Protein AF-A0A7Y4V8B7-F1 (afdb_monomer_lite)

Secondary structure (DSSP, 8-state):
----------HHHHHHHHHHHHHHHHHHHSTTHHHHHHHHHHH---SS-HHHHHHHHHHHHHHHHHHHHH-TT-S--SS----SHHHHHHHHHHS-GGGSPPHHHHHHHHHHHHHHHHTTT-HHHHHHHHHHHHHHHHHHHHHHHHHHHHHHHHHHTTTS---HHHHHHHHHHHHHHHHHHHHHHHHHHTSGGGHHHHHHHHHHHHHHHHHHHHHHH---HHHHHHHHHHHHHHHHHHHHHHHHHHHHHHHHH-

pLDDT: mean 77.76, std 18.9, range [32.62, 97.06]

Foldseek 3Di:
DPDDPPPPDDLVVLLVVLLVLLVVLCVPQPVPPVLVVVCCVPPNPDDDDPPPCVCVVCVVVVVVVVCVVPPPPDLDPLEDPDLAPVSLVVVQVPDDPVSHDDPVSNLLRRLVNVCCVVQVVNVVVVVVLLSVLLVVCVSVLVVVLLLVLLVLVCVLPVVDPDDSVLSSSLSSVLSSLVSVLSSVLSVLCSPVVSPVCNVVSVVVSLVVVLVSQCVSVVDDSVSSVVSSVVSVVVSVVVSVVSSVVSSVVSSSVD

Sequence (254 aa):
NAGKRESYYHPARMYVFISFIFFLLLAILSRDDLKKNMVKAVFDDEEGTEEAISDSTRSMVDSIKTVNKKSDNSDFTIVGDYKSRKSYDSAQAVLPIEKRHGWLIKSLVLRSIEINEKYEGKSKEFINDFRDAFFDNFSKVLFWLLPFFALLLKLLYVRRDYFYSEHLVFSIYYYNFFYFAGSLQVIANSIPILAWSTTIIGFWIVLYLLFAMKRMYKQSWRKTILKYTLFFFSFFVLVGIGIAISAFVIFLAI

Structure (mmCIF, N/CA/C/O backbone):
data_AF-A0A7Y4V8B7-F1
#
_entry.id   AF-A0A7Y4V8B7-F1
#
loop_
_atom_site.group_PDB
_atom_site.id
_atom_site.type_symbol
_atom_site.label_atom_id
_atom_site.label_alt_id
_atom_site.label_comp_id
_atom_site.label_asym_id
_atom_site.label_entity_id
_atom_site.label_seq_id
_atom_site.pdbx_PDB_ins_code
_atom_site.Cartn_x
_atom_site.Cartn_y
_atom_site.Cartn_z
_atom_site.occupancy
_atom_site.B_iso_or_equiv
_atom_site.auth_seq_id
_atom_site.auth_comp_id
_atom_site.auth_asym_id
_atom_site.auth_atom_id
_atom_site.pdbx_PDB_model_num
ATOM 1 N N . ASN A 1 1 ? -34.856 8.908 24.729 1.00 48.50 1 ASN A N 1
ATOM 2 C CA . ASN A 1 1 ? -33.849 9.685 23.968 1.00 48.50 1 ASN A CA 1
ATOM 3 C C . ASN A 1 1 ? -34.120 9.581 22.474 1.00 48.50 1 ASN A C 1
ATOM 5 O O . ASN A 1 1 ? -33.446 8.838 21.776 1.00 48.50 1 ASN A O 1
ATOM 9 N N . ALA A 1 2 ? -35.148 10.288 22.005 1.00 58.47 2 ALA A N 1
ATOM 10 C CA . ALA A 1 2 ? -35.524 10.389 20.599 1.00 58.47 2 ALA A CA 1
ATOM 11 C C . ALA A 1 2 ? -35.076 11.760 20.072 1.00 58.47 2 ALA A C 1
ATOM 13 O O . ALA A 1 2 ? -35.320 12.768 20.730 1.00 58.47 2 ALA A O 1
ATOM 14 N N . GLY A 1 3 ? -34.423 11.803 18.909 1.00 66.38 3 GLY A N 1
ATOM 15 C CA . GLY A 1 3 ? -34.337 13.040 18.124 1.00 66.38 3 GLY A CA 1
ATOM 16 C C . GLY A 1 3 ? -33.045 13.860 18.176 1.00 66.38 3 GLY A C 1
ATOM 17 O O . GLY A 1 3 ? -33.044 14.966 17.645 1.00 66.38 3 GLY A O 1
ATOM 18 N N . LYS A 1 4 ? -31.920 13.355 18.699 1.00 53.34 4 LYS A N 1
ATOM 19 C CA . LYS A 1 4 ? -30.625 13.935 18.305 1.00 53.34 4 LYS A CA 1
ATOM 20 C C . LYS A 1 4 ? -30.254 13.349 16.948 1.00 53.34 4 LYS A C 1
ATOM 22 O O . LYS A 1 4 ? -29.909 12.174 16.857 1.00 53.34 4 LYS A O 1
ATOM 27 N N . ARG A 1 5 ? -30.376 14.153 15.887 1.00 63.16 5 ARG A N 1
ATOM 28 C CA . ARG A 1 5 ? -29.699 13.883 14.616 1.00 63.16 5 ARG A CA 1
ATOM 29 C C . ARG A 1 5 ? -28.206 13.898 14.923 1.00 63.16 5 ARG A C 1
ATOM 31 O O . ARG A 1 5 ? -27.587 14.955 14.932 1.00 63.16 5 ARG A O 1
ATOM 38 N N . GLU A 1 6 ? -27.661 12.738 15.264 1.00 54.62 6 GLU A N 1
ATOM 39 C CA . GLU A 1 6 ? -26.224 12.522 15.231 1.00 54.62 6 GLU A CA 1
ATOM 40 C C . GLU A 1 6 ? -25.794 12.865 13.807 1.00 54.62 6 GLU A C 1
ATOM 42 O O . GLU A 1 6 ? -26.195 12.201 12.847 1.00 54.62 6 GLU A O 1
ATOM 47 N N . SER A 1 7 ? -25.063 13.968 13.662 1.00 56.22 7 SER A N 1
ATOM 48 C CA . SER A 1 7 ? -24.446 14.366 12.403 1.00 56.22 7 SER A CA 1
ATOM 49 C C . SER A 1 7 ? -23.308 13.384 12.131 1.00 56.22 7 SER A C 1
ATOM 51 O O . SER A 1 7 ? -22.131 13.697 12.299 1.00 56.22 7 SER A O 1
ATOM 53 N N . TYR A 1 8 ? -23.661 12.139 11.803 1.00 58.16 8 TYR A N 1
ATOM 54 C CA . TYR A 1 8 ? -22.702 11.132 11.389 1.00 58.16 8 TYR A CA 1
ATOM 55 C C . TYR A 1 8 ? -22.150 11.584 10.048 1.00 58.16 8 TYR A C 1
ATOM 57 O O . TYR A 1 8 ? -22.790 11.463 9.001 1.00 58.16 8 TYR A O 1
ATOM 65 N N . TYR A 1 9 ? -20.949 12.151 10.093 1.00 63.03 9 TYR A N 1
ATOM 66 C CA . TYR A 1 9 ? -20.196 12.453 8.893 1.00 63.03 9 TYR A CA 1
ATOM 67 C C . TYR A 1 9 ? -20.004 11.149 8.118 1.00 63.03 9 TYR A C 1
ATOM 69 O O . TYR A 1 9 ? -19.504 10.161 8.660 1.00 63.03 9 TYR A O 1
ATOM 77 N N . HIS A 1 10 ? -20.439 11.126 6.858 1.00 77.81 10 HIS A N 1
ATOM 78 C CA . HIS A 1 10 ? -20.375 9.916 6.048 1.00 77.81 10 HIS A CA 1
ATOM 79 C C . HIS A 1 10 ? -18.912 9.438 5.954 1.00 77.81 10 HIS A C 1
ATOM 81 O O . HIS A 1 10 ? -18.061 10.210 5.494 1.00 77.81 10 HIS A O 1
ATOM 87 N N . PRO A 1 11 ? -18.590 8.191 6.344 1.00 79.56 11 PRO A N 1
ATOM 88 C CA . PRO A 1 11 ? -17.209 7.737 6.535 1.00 79.56 11 PRO A CA 1
ATOM 89 C C . PRO A 1 11 ? -16.359 7.854 5.265 1.00 79.56 11 PRO A C 1
ATOM 91 O O . PRO A 1 11 ? -15.179 8.193 5.340 1.00 79.56 11 PRO A O 1
ATOM 94 N N . ALA A 1 12 ? -16.969 7.683 4.088 1.00 83.00 12 ALA A N 1
ATOM 95 C CA . ALA A 1 12 ? -16.280 7.873 2.812 1.00 83.00 12 ALA A CA 1
ATOM 96 C C . ALA A 1 12 ? -15.845 9.333 2.556 1.00 83.00 12 ALA A C 1
ATOM 98 O O . ALA A 1 12 ? -14.811 9.560 1.938 1.00 83.00 12 ALA A O 1
ATOM 99 N N . ARG A 1 13 ? -16.592 10.337 3.045 1.00 87.25 13 ARG A N 1
ATOM 100 C CA . ARG A 1 13 ? -16.201 11.753 2.890 1.00 87.25 13 ARG A CA 1
ATOM 101 C C . ARG A 1 13 ? -14.990 12.081 3.757 1.00 87.25 13 ARG A C 1
ATOM 103 O O . ARG A 1 13 ? -14.066 12.738 3.294 1.00 87.25 13 ARG A O 1
ATOM 110 N N . MET A 1 14 ? -14.987 11.573 4.991 1.00 89.88 14 MET A N 1
ATOM 111 C CA . MET A 1 14 ? -13.846 11.685 5.901 1.00 89.88 14 MET A CA 1
ATOM 112 C C . MET A 1 14 ? -12.598 11.023 5.305 1.00 89.88 14 MET A C 1
ATOM 114 O O . MET A 1 14 ? -11.520 11.598 5.373 1.00 89.88 14 MET A O 1
ATOM 118 N N . TYR A 1 15 ? -12.758 9.866 4.660 1.00 90.56 15 TYR A N 1
ATOM 119 C CA . TYR A 1 15 ? -11.672 9.183 3.960 1.00 90.56 15 TYR A CA 1
ATOM 120 C C . TYR A 1 15 ? -11.044 10.026 2.865 1.00 90.56 15 TYR A C 1
ATOM 122 O O . TYR A 1 15 ? -9.833 10.235 2.879 1.00 90.56 15 TYR A O 1
ATOM 130 N N . VAL A 1 16 ? -11.853 10.564 1.951 1.00 90.19 16 VAL A N 1
ATOM 131 C CA . VAL A 1 16 ? -11.325 11.403 0.868 1.00 90.19 16 VAL A CA 1
ATOM 132 C C . VAL A 1 16 ? -10.583 12.609 1.447 1.00 90.19 16 VAL A C 1
ATOM 134 O O . VAL A 1 16 ? -9.468 12.893 1.027 1.00 90.19 16 VAL A O 1
ATOM 137 N N . PHE A 1 17 ? -11.141 13.253 2.472 1.00 93.62 17 PHE A N 1
ATOM 138 C CA . PHE A 1 17 ? -10.516 14.403 3.121 1.00 93.62 17 PHE A CA 1
ATOM 139 C C . PHE A 1 17 ? -9.179 14.073 3.808 1.00 93.62 17 PHE A C 1
ATOM 141 O O . PHE A 1 17 ? -8.175 14.732 3.547 1.00 93.62 17 PHE A O 1
ATOM 148 N N . ILE A 1 18 ? -9.134 13.042 4.660 1.00 92.38 18 ILE A N 1
ATOM 149 C CA . ILE A 1 18 ? -7.908 12.671 5.387 1.00 92.38 18 ILE A CA 1
ATOM 150 C C . ILE A 1 18 ? -6.860 12.117 4.423 1.00 92.38 18 ILE A C 1
ATOM 152 O O . ILE A 1 18 ? -5.686 12.447 4.558 1.00 92.38 18 ILE A O 1
ATOM 156 N N . SER A 1 19 ? -7.268 11.321 3.430 1.00 90.06 19 SER A N 1
ATOM 157 C CA . SER A 1 19 ? -6.352 10.824 2.400 1.00 90.06 19 SER A CA 1
ATOM 158 C C . SER A 1 19 ? -5.733 11.979 1.611 1.00 90.06 19 SER A C 1
ATOM 160 O O . SER A 1 19 ? -4.522 11.994 1.422 1.00 90.06 19 SER A O 1
ATOM 162 N N . PHE A 1 20 ? -6.519 12.997 1.239 1.00 91.56 20 PHE A N 1
ATOM 163 C CA . PHE A 1 20 ? -6.008 14.196 0.579 1.00 91.56 20 PHE A CA 1
ATOM 164 C C . PHE A 1 20 ? -4.971 14.925 1.439 1.00 91.56 20 PHE A C 1
ATOM 166 O O . PHE A 1 20 ? -3.895 15.235 0.939 1.00 91.56 20 PHE A O 1
ATOM 173 N N . ILE A 1 21 ? -5.248 15.144 2.730 1.00 92.38 21 ILE A N 1
ATOM 174 C CA . ILE A 1 21 ? -4.284 15.765 3.654 1.00 92.38 21 ILE A CA 1
ATOM 175 C C . ILE A 1 21 ? -3.013 14.924 3.763 1.00 92.38 21 ILE A C 1
ATOM 177 O O . ILE A 1 21 ? -1.916 15.468 3.674 1.00 92.38 21 ILE A O 1
ATOM 181 N N . PHE A 1 22 ? -3.152 13.608 3.922 1.00 91.31 22 PHE A N 1
ATOM 182 C CA . PHE A 1 22 ? -2.021 12.691 3.999 1.00 91.31 22 PHE A CA 1
ATOM 183 C C . PHE A 1 22 ? -1.146 12.781 2.749 1.00 91.31 22 PHE A C 1
ATOM 185 O O . PHE A 1 22 ? 0.052 13.010 2.869 1.00 91.31 22 PHE A O 1
ATOM 192 N N . PHE A 1 23 ? -1.730 12.667 1.553 1.00 88.00 23 PHE A N 1
ATOM 193 C CA . PHE A 1 23 ? -0.981 12.748 0.298 1.00 88.00 23 PHE A CA 1
ATOM 194 C C . PHE A 1 23 ? -0.403 14.139 0.042 1.00 88.00 23 PHE A C 1
ATOM 196 O O . PHE A 1 23 ? 0.690 14.241 -0.506 1.00 88.00 23 PHE A O 1
ATOM 203 N N . LEU A 1 24 ? -1.091 15.202 0.460 1.00 90.06 24 LEU A N 1
ATOM 204 C CA . LEU A 1 24 ? -0.570 16.563 0.390 1.00 90.06 24 LEU A CA 1
ATOM 205 C C . LEU A 1 24 ? 0.666 16.720 1.283 1.00 90.06 24 LEU A C 1
ATOM 207 O O . LEU A 1 24 ? 1.696 17.199 0.818 1.00 90.06 24 LEU A O 1
ATOM 211 N N . LEU A 1 25 ? 0.592 16.271 2.539 1.00 89.19 25 LEU A N 1
ATOM 212 C CA . LEU A 1 25 ? 1.728 16.285 3.463 1.00 89.19 25 LEU A CA 1
ATOM 213 C C . LEU A 1 25 ? 2.874 15.418 2.946 1.00 89.19 25 LEU A C 1
ATOM 215 O O . LEU A 1 25 ? 4.018 15.859 2.955 1.00 89.19 25 LEU A O 1
ATOM 219 N N . LEU A 1 26 ? 2.569 14.228 2.431 1.00 83.81 26 LEU A N 1
ATOM 220 C CA . LEU A 1 26 ? 3.539 13.338 1.799 1.00 83.81 26 LEU A CA 1
ATOM 221 C C . LEU A 1 26 ? 4.251 14.031 0.629 1.00 83.81 26 LEU A C 1
ATOM 223 O O . LEU A 1 26 ? 5.472 13.979 0.509 1.00 83.81 26 LEU A O 1
ATOM 227 N N . ALA A 1 27 ? 3.488 14.721 -0.217 1.00 83.31 27 ALA A N 1
ATOM 228 C CA . ALA A 1 27 ? 4.008 15.431 -1.373 1.00 83.31 27 ALA A CA 1
ATOM 229 C C . ALA A 1 27 ? 4.783 16.703 -1.006 1.00 83.31 27 ALA A C 1
ATOM 231 O O . ALA A 1 27 ? 5.563 17.166 -1.826 1.00 83.31 27 ALA A O 1
ATOM 232 N N . ILE A 1 28 ? 4.584 17.301 0.166 1.00 87.06 28 ILE A N 1
ATOM 233 C CA . ILE A 1 28 ? 5.343 18.490 0.588 1.00 87.06 28 ILE A CA 1
ATOM 234 C C . ILE A 1 28 ? 6.596 18.081 1.367 1.00 87.06 28 ILE A C 1
ATOM 236 O O . ILE A 1 28 ? 7.675 18.600 1.110 1.00 87.06 28 ILE A O 1
ATOM 240 N N . LEU A 1 29 ? 6.454 17.144 2.305 1.00 82.00 29 LEU A N 1
ATOM 241 C CA . LEU A 1 29 ? 7.473 16.815 3.306 1.00 82.00 29 LEU A CA 1
ATOM 242 C C . LEU A 1 29 ? 8.334 15.601 2.944 1.00 82.00 29 LEU A C 1
ATOM 244 O O . LEU A 1 29 ? 9.341 15.356 3.594 1.00 82.00 29 LEU A O 1
ATOM 248 N N . SER A 1 30 ? 7.925 14.798 1.961 1.00 68.25 30 SER A N 1
ATOM 249 C CA . SER A 1 30 ? 8.503 13.469 1.716 1.00 68.25 30 SER A CA 1
ATOM 250 C C . SER A 1 30 ? 8.935 13.224 0.266 1.00 68.25 30 SER A C 1
ATOM 252 O O . SER A 1 30 ? 9.317 12.101 -0.069 1.00 68.25 30 SER A O 1
ATOM 254 N N . ARG A 1 31 ? 8.909 14.257 -0.595 1.00 61.50 31 ARG A N 1
ATOM 255 C CA . ARG A 1 31 ? 9.278 14.140 -2.020 1.00 61.50 31 ARG A CA 1
ATOM 256 C C . ARG A 1 31 ? 10.675 13.576 -2.249 1.00 61.50 31 ARG A C 1
ATOM 258 O O . ARG A 1 31 ? 10.823 12.823 -3.203 1.00 61.50 31 ARG A O 1
ATOM 265 N N . ASP A 1 32 ? 11.635 13.875 -1.377 1.00 57.44 32 ASP A N 1
ATOM 266 C CA . ASP A 1 32 ? 13.015 13.409 -1.534 1.00 57.44 32 ASP A CA 1
ATOM 267 C C . ASP A 1 32 ? 13.327 12.204 -0.632 1.00 57.44 32 ASP A C 1
ATOM 269 O O . ASP A 1 32 ? 13.910 11.228 -1.103 1.00 57.44 32 ASP A O 1
ATOM 273 N N . ASP A 1 33 ? 12.850 12.187 0.619 1.00 55.31 33 ASP A N 1
ATOM 274 C CA . ASP A 1 33 ? 13.202 11.146 1.598 1.00 55.31 33 ASP A CA 1
ATOM 275 C C . ASP A 1 33 ? 12.480 9.803 1.411 1.00 55.31 33 ASP A C 1
ATOM 277 O O . ASP A 1 33 ? 13.113 8.762 1.553 1.00 55.31 33 ASP A O 1
ATOM 281 N N . LEU A 1 34 ? 11.186 9.751 1.062 1.00 50.25 34 LEU A N 1
ATOM 282 C CA . LEU A 1 34 ? 10.520 8.458 0.785 1.00 50.25 34 LEU A CA 1
ATOM 283 C C . LEU A 1 34 ? 11.008 7.846 -0.519 1.00 50.25 34 LEU A C 1
ATOM 285 O O . LEU A 1 34 ? 11.256 6.643 -0.609 1.00 50.25 34 LEU A O 1
ATOM 289 N N . LYS A 1 35 ? 11.178 8.721 -1.509 1.00 52.16 35 LYS A N 1
ATOM 290 C CA . LYS A 1 35 ? 11.810 8.437 -2.788 1.00 52.16 35 LYS A CA 1
ATOM 291 C C . LYS A 1 35 ? 13.198 7.821 -2.544 1.00 52.16 35 LYS A C 1
ATOM 293 O O . LYS A 1 35 ? 13.496 6.798 -3.143 1.00 52.16 35 LYS A O 1
ATOM 298 N N . LYS A 1 36 ? 14.014 8.381 -1.647 1.00 49.25 36 LYS A N 1
ATOM 299 C CA . LYS A 1 36 ? 15.364 7.889 -1.319 1.00 49.25 36 LYS A CA 1
ATOM 300 C C . LYS A 1 36 ? 15.369 6.641 -0.422 1.00 49.25 36 LYS A C 1
ATOM 302 O O . LYS A 1 36 ? 16.119 5.717 -0.704 1.00 49.25 36 LYS A O 1
ATOM 307 N N . ASN A 1 37 ? 14.504 6.550 0.590 1.00 46.69 37 ASN A N 1
ATOM 308 C CA . ASN A 1 37 ? 14.512 5.467 1.588 1.00 46.69 37 ASN A CA 1
ATOM 309 C C . ASN A 1 37 ? 13.825 4.172 1.121 1.00 46.69 37 ASN A C 1
ATOM 311 O O . ASN A 1 37 ? 14.305 3.091 1.452 1.00 46.69 37 ASN A O 1
ATOM 315 N N . MET A 1 38 ? 12.746 4.235 0.325 1.00 40.34 38 MET A N 1
ATOM 316 C CA . MET A 1 38 ? 12.208 3.024 -0.326 1.00 40.34 38 MET A CA 1
ATOM 317 C C . MET A 1 38 ? 13.138 2.518 -1.432 1.00 40.34 38 MET A C 1
ATOM 319 O O . MET A 1 38 ? 13.180 1.322 -1.686 1.00 40.34 38 MET A O 1
ATOM 323 N N . VAL A 1 39 ? 13.902 3.410 -2.067 1.00 40.12 39 VAL A N 1
ATOM 324 C CA . VAL A 1 39 ? 14.928 3.027 -3.044 1.00 40.12 39 VAL A CA 1
ATOM 325 C C . VAL A 1 39 ? 16.146 2.427 -2.369 1.00 40.12 39 VAL A C 1
ATOM 327 O O . VAL A 1 39 ? 16.609 1.402 -2.836 1.00 40.12 39 VAL A O 1
ATOM 330 N N . LYS A 1 40 ? 16.575 2.939 -1.217 1.00 40.12 40 LYS A N 1
ATOM 331 C CA . LYS A 1 40 ? 17.581 2.271 -0.384 1.00 40.12 40 LYS A CA 1
ATOM 332 C C . LYS A 1 40 ? 17.133 0.862 0.029 1.00 40.12 40 LYS A C 1
ATOM 334 O O . LYS A 1 40 ? 17.848 -0.105 -0.164 1.00 40.12 40 LYS A O 1
ATOM 339 N N . ALA A 1 41 ? 15.879 0.705 0.454 1.00 42.03 41 ALA A N 1
ATOM 340 C CA . ALA A 1 41 ? 15.338 -0.597 0.854 1.00 42.03 41 ALA A CA 1
ATOM 341 C C . ALA A 1 41 ? 15.064 -1.601 -0.296 1.00 42.03 41 ALA A C 1
ATOM 343 O O . ALA A 1 41 ? 14.855 -2.778 -0.011 1.00 42.03 41 ALA A O 1
ATOM 344 N N . VAL A 1 42 ? 15.003 -1.164 -1.564 1.00 36.62 42 VAL A N 1
ATOM 345 C CA . VAL A 1 42 ? 14.663 -2.023 -2.727 1.00 36.62 42 VAL A CA 1
ATOM 346 C C . VAL A 1 42 ? 15.801 -2.124 -3.757 1.00 36.62 42 VAL A C 1
ATOM 348 O O . VAL A 1 42 ? 15.885 -3.124 -4.464 1.00 36.62 42 VAL A O 1
ATOM 351 N N . PHE A 1 43 ? 16.673 -1.118 -3.849 1.00 38.97 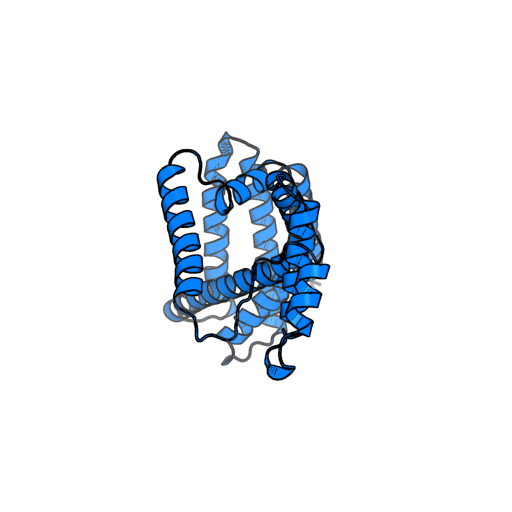43 PHE A N 1
ATOM 352 C CA . PHE A 1 43 ? 17.669 -0.957 -4.915 1.00 38.97 43 PHE A CA 1
ATOM 353 C C . PHE A 1 43 ? 19.071 -0.526 -4.442 1.00 38.97 43 PHE A C 1
ATOM 355 O O . PHE A 1 43 ? 19.989 -0.636 -5.243 1.00 38.97 43 PHE A O 1
ATOM 362 N N . ASP A 1 44 ? 19.256 -0.072 -3.196 1.00 38.84 44 ASP A N 1
ATOM 363 C CA . ASP A 1 44 ? 20.555 0.384 -2.664 1.00 38.84 44 ASP A CA 1
ATOM 364 C C . ASP A 1 44 ? 20.796 -0.198 -1.255 1.00 38.84 44 ASP A C 1
ATOM 366 O O . ASP A 1 44 ? 20.663 0.488 -0.238 1.00 38.84 44 ASP A O 1
ATOM 370 N N . ASP A 1 45 ? 21.171 -1.478 -1.194 1.00 34.59 45 ASP A N 1
ATOM 371 C CA . ASP A 1 45 ? 21.972 -1.977 -0.072 1.00 34.59 45 ASP A CA 1
ATOM 372 C C . ASP A 1 45 ? 23.411 -1.473 -0.315 1.00 34.59 45 ASP A C 1
ATOM 374 O O . ASP A 1 45 ? 24.064 -1.855 -1.285 1.00 34.59 45 ASP A O 1
ATOM 378 N N . GLU A 1 46 ? 23.843 -0.511 0.503 1.00 39.06 46 GLU A N 1
ATOM 379 C CA . GLU A 1 46 ? 25.085 0.262 0.363 1.00 39.06 46 GLU A CA 1
ATOM 380 C C . GLU A 1 46 ? 26.368 -0.590 0.508 1.00 39.06 46 GLU A C 1
ATOM 382 O O . GLU A 1 46 ? 26.536 -1.348 1.463 1.00 39.06 46 GLU A O 1
ATOM 387 N N . GLU A 1 47 ? 27.306 -0.358 -0.420 1.00 37.00 47 GLU A N 1
ATOM 388 C CA . GLU A 1 47 ? 28.775 -0.263 -0.254 1.00 37.00 47 GLU A CA 1
ATOM 389 C C . GLU A 1 47 ? 29.602 -1.442 0.305 1.00 37.00 47 GLU A C 1
ATOM 391 O O . GLU A 1 47 ? 30.829 -1.375 0.265 1.00 37.00 47 GLU A O 1
ATOM 396 N N . GLY A 1 48 ? 29.008 -2.547 0.761 1.00 32.62 48 GLY A N 1
ATOM 397 C CA . GLY A 1 48 ? 29.757 -3.676 1.351 1.00 32.62 48 GLY A CA 1
ATOM 398 C C . GLY A 1 48 ? 29.811 -4.967 0.527 1.00 32.62 48 GLY A C 1
ATOM 399 O O . GLY A 1 48 ? 30.425 -5.944 0.953 1.00 32.62 48 GLY A O 1
ATOM 400 N N . THR A 1 49 ? 29.132 -5.017 -0.616 1.00 34.06 49 THR A N 1
ATOM 401 C CA . THR A 1 49 ? 28.710 -6.280 -1.249 1.00 34.06 49 THR A CA 1
ATOM 402 C C . THR A 1 49 ? 28.922 -6.320 -2.762 1.00 34.06 49 THR A C 1
ATOM 404 O O . THR A 1 49 ? 28.359 -7.188 -3.426 1.00 34.06 49 THR A O 1
ATOM 407 N N . GLU A 1 50 ? 29.761 -5.454 -3.338 1.00 36.81 50 GLU A N 1
ATOM 408 C CA . GLU A 1 50 ? 30.039 -5.493 -4.784 1.00 36.81 50 GLU A CA 1
ATOM 409 C C . GLU A 1 50 ? 30.675 -6.822 -5.234 1.00 36.81 50 GLU A C 1
ATOM 411 O O . GLU A 1 50 ? 30.310 -7.327 -6.292 1.00 36.81 50 GLU A O 1
ATOM 416 N N . GLU A 1 51 ? 31.524 -7.469 -4.426 1.00 38.41 51 GLU A N 1
ATOM 417 C CA . GLU A 1 51 ? 32.065 -8.798 -4.768 1.00 38.41 51 GLU A CA 1
ATOM 418 C C . GLU A 1 51 ? 31.022 -9.917 -4.601 1.00 38.41 51 GLU A C 1
ATOM 420 O O . GLU A 1 51 ? 30.854 -10.749 -5.491 1.00 38.41 51 GLU A O 1
ATOM 425 N N . ALA A 1 52 ? 30.241 -9.905 -3.516 1.00 37.81 52 ALA A N 1
ATOM 426 C CA . ALA A 1 52 ? 29.280 -10.971 -3.217 1.00 37.81 52 ALA A CA 1
ATOM 427 C C . ALA A 1 52 ? 27.991 -10.896 -4.061 1.00 37.81 52 ALA A C 1
ATOM 429 O O . ALA A 1 52 ? 27.409 -11.928 -4.404 1.00 37.81 52 ALA A O 1
ATOM 430 N N . ILE A 1 53 ? 27.539 -9.691 -4.427 1.00 37.88 53 ILE A N 1
ATOM 431 C CA . ILE A 1 53 ? 26.407 -9.482 -5.338 1.00 37.88 53 ILE A CA 1
ATOM 432 C C . ILE A 1 53 ? 26.872 -9.639 -6.783 1.00 37.88 53 ILE A C 1
ATOM 434 O O . ILE A 1 53 ? 26.126 -10.223 -7.559 1.00 37.88 53 ILE A O 1
ATOM 438 N N . SER A 1 54 ? 28.092 -9.245 -7.167 1.00 45.69 54 SER A N 1
ATOM 439 C CA . SER A 1 54 ? 28.634 -9.607 -8.487 1.00 45.69 54 SER A CA 1
ATOM 440 C C . SER A 1 54 ? 28.701 -11.121 -8.650 1.00 45.69 54 SER A C 1
ATOM 442 O O . SER A 1 54 ? 28.261 -11.617 -9.679 1.00 45.69 54 SER A O 1
ATOM 444 N N . ASP A 1 55 ? 29.109 -11.869 -7.623 1.00 43.19 55 ASP A N 1
ATOM 445 C CA . ASP A 1 55 ? 29.152 -13.333 -7.671 1.00 43.19 55 ASP A CA 1
ATOM 446 C C . ASP A 1 55 ? 27.777 -13.993 -7.568 1.00 43.19 55 ASP A C 1
ATOM 448 O O . ASP A 1 55 ? 27.542 -14.987 -8.244 1.00 43.19 55 ASP A O 1
ATOM 452 N N . SER A 1 56 ? 26.827 -13.446 -6.805 1.00 43.59 56 SER A N 1
ATOM 453 C CA . SER A 1 56 ? 25.449 -13.963 -6.744 1.00 43.59 56 SER A CA 1
ATOM 454 C C . SER A 1 56 ? 24.646 -13.623 -8.006 1.00 43.59 56 SER A C 1
ATOM 456 O O . SER A 1 56 ? 23.913 -14.459 -8.529 1.00 43.59 56 SER A O 1
ATOM 458 N N . THR A 1 57 ? 24.840 -12.430 -8.570 1.00 40.78 57 THR A N 1
ATOM 459 C CA . THR A 1 57 ? 24.199 -11.987 -9.818 1.00 40.78 57 THR A CA 1
ATOM 460 C C . THR A 1 57 ? 24.879 -12.623 -11.026 1.00 40.78 57 THR A C 1
ATOM 462 O O . THR A 1 57 ? 24.178 -13.044 -11.938 1.00 40.78 57 THR A O 1
ATOM 465 N N . ARG A 1 58 ? 26.209 -12.813 -11.026 1.00 46.56 58 ARG A N 1
ATOM 466 C CA . ARG A 1 58 ? 26.904 -13.689 -11.987 1.00 46.56 58 ARG A CA 1
ATOM 467 C C . ARG A 1 58 ? 26.489 -15.129 -11.808 1.00 46.56 58 ARG A C 1
ATOM 469 O O . ARG A 1 58 ? 26.275 -15.762 -12.814 1.00 46.56 58 ARG A O 1
ATOM 476 N N . SER A 1 59 ? 26.301 -15.634 -10.594 1.00 46.62 59 SER A N 1
ATOM 477 C CA . SER A 1 59 ? 25.811 -16.993 -10.340 1.00 46.62 59 SER A CA 1
ATOM 478 C C . SER A 1 59 ? 24.378 -17.173 -10.824 1.00 46.62 59 SER A C 1
ATOM 480 O O . SER A 1 59 ? 24.084 -18.192 -11.433 1.00 46.62 59 SER A O 1
ATOM 482 N N . MET A 1 60 ? 23.486 -16.193 -10.658 1.00 40.94 60 MET A N 1
ATOM 483 C CA . MET A 1 60 ? 22.131 -16.240 -11.219 1.00 40.94 60 MET A CA 1
ATOM 484 C C . MET A 1 60 ? 22.137 -16.064 -12.736 1.00 40.94 60 MET A C 1
ATOM 486 O O . MET A 1 60 ? 21.450 -16.808 -13.422 1.00 40.94 60 MET A O 1
ATOM 490 N N . VAL A 1 61 ? 22.932 -15.143 -13.284 1.00 48.06 61 VAL A N 1
ATOM 491 C CA . VAL A 1 61 ? 23.091 -14.946 -14.735 1.00 48.06 61 VAL A CA 1
ATOM 492 C C . VAL A 1 61 ? 23.779 -16.147 -15.381 1.00 48.06 61 VAL A C 1
ATOM 494 O O . VAL A 1 61 ? 23.376 -16.554 -16.464 1.00 48.06 61 VAL A O 1
ATOM 497 N N . ASP A 1 62 ? 24.755 -16.763 -14.725 1.00 50.41 62 ASP A N 1
ATOM 498 C CA . ASP A 1 62 ? 25.432 -17.983 -15.157 1.00 50.41 62 ASP A CA 1
ATOM 499 C C . ASP A 1 62 ? 24.556 -19.198 -14.921 1.00 50.41 62 ASP A C 1
ATOM 501 O O . ASP A 1 62 ? 24.594 -20.094 -15.747 1.00 50.41 62 ASP A O 1
ATOM 505 N N . SER A 1 63 ? 23.696 -19.227 -13.901 1.00 49.50 63 SER A N 1
ATOM 506 C CA . SER A 1 63 ? 22.648 -20.243 -13.742 1.00 49.50 63 SER A CA 1
ATOM 507 C C . SER A 1 63 ? 21.595 -20.099 -14.836 1.00 49.50 63 SER A C 1
ATOM 509 O O . SER A 1 63 ? 21.182 -21.095 -15.406 1.00 49.50 63 SER A O 1
ATOM 511 N N . ILE A 1 64 ? 21.224 -18.881 -15.232 1.00 46.69 64 ILE A N 1
ATOM 512 C CA . ILE A 1 64 ? 20.321 -18.618 -16.361 1.00 46.69 64 ILE A CA 1
ATOM 513 C C . ILE A 1 64 ? 21.002 -18.979 -17.692 1.00 46.69 64 ILE A C 1
ATOM 515 O O . ILE A 1 64 ? 20.387 -19.624 -18.537 1.00 46.69 64 ILE A O 1
ATOM 519 N N . LYS A 1 65 ? 22.289 -18.658 -17.876 1.00 49.22 65 LYS A N 1
ATOM 520 C CA . LYS A 1 65 ? 23.075 -19.017 -19.071 1.00 49.22 65 LYS A CA 1
ATOM 521 C C . LYS A 1 65 ? 23.392 -20.511 -19.144 1.00 49.22 65 LYS A C 1
ATOM 523 O O . LYS A 1 65 ? 23.377 -21.071 -20.235 1.00 49.22 65 LYS A O 1
ATOM 528 N N . THR A 1 66 ? 23.655 -21.181 -18.024 1.00 42.97 66 THR A N 1
ATOM 529 C CA . THR A 1 66 ? 23.897 -22.635 -17.967 1.00 42.97 66 THR A CA 1
ATOM 530 C C . THR A 1 66 ? 22.604 -23.435 -18.033 1.00 42.97 66 THR A C 1
ATOM 532 O O . THR A 1 66 ? 22.616 -24.497 -18.650 1.00 42.97 66 THR A O 1
ATOM 535 N N . VAL A 1 67 ? 21.479 -22.914 -17.529 1.00 44.28 67 VAL A N 1
ATOM 536 C CA . VAL A 1 67 ? 20.134 -23.435 -17.835 1.00 44.28 67 VAL A CA 1
ATOM 537 C C . VAL A 1 67 ? 19.854 -23.307 -19.335 1.00 44.28 67 VAL A C 1
ATOM 539 O O . VAL A 1 67 ? 19.416 -24.281 -19.936 1.00 44.28 67 VAL A O 1
ATOM 542 N N . ASN A 1 68 ? 20.223 -22.194 -19.981 1.00 45.62 68 ASN A N 1
ATOM 543 C CA . ASN A 1 68 ? 20.131 -22.049 -21.443 1.00 45.62 68 ASN A CA 1
ATOM 544 C C . ASN A 1 68 ? 21.046 -23.030 -22.204 1.00 45.62 68 ASN A C 1
ATOM 546 O O . ASN A 1 68 ? 20.680 -23.524 -23.262 1.00 45.62 68 ASN A O 1
ATOM 550 N N . LYS A 1 69 ? 22.230 -23.351 -21.663 1.00 42.72 69 LYS A N 1
ATOM 551 C CA . LYS A 1 69 ? 23.200 -24.265 -22.299 1.00 42.72 69 LYS A CA 1
ATOM 552 C C . LYS A 1 69 ? 22.898 -25.753 -22.073 1.00 42.72 69 LYS A C 1
ATOM 554 O O . LYS A 1 69 ? 23.404 -26.585 -22.816 1.00 42.72 69 LYS A O 1
ATOM 559 N N . LYS A 1 70 ? 22.113 -26.098 -21.043 1.00 38.88 70 LYS A N 1
ATOM 560 C CA . LYS A 1 70 ? 21.651 -27.471 -20.749 1.00 38.88 70 LYS A CA 1
ATOM 561 C C . LYS A 1 70 ? 20.199 -27.734 -21.146 1.00 38.88 70 LYS A C 1
ATOM 563 O O . LYS A 1 70 ? 19.752 -28.871 -21.015 1.00 38.88 70 LYS A O 1
ATOM 568 N N . SER A 1 71 ? 19.483 -26.732 -21.645 1.00 42.44 71 SER A N 1
ATOM 569 C CA . SER A 1 71 ? 18.129 -26.895 -22.160 1.00 42.44 71 SER A CA 1
ATOM 570 C C . SER A 1 71 ? 18.110 -26.912 -23.684 1.00 42.44 71 SER A C 1
ATOM 572 O O . SER A 1 71 ? 17.467 -26.098 -24.334 1.00 42.44 71 SER A O 1
ATOM 574 N N . ASP A 1 72 ? 18.791 -27.903 -24.254 1.00 44.62 72 ASP A N 1
ATOM 575 C CA . ASP A 1 72 ? 18.715 -28.237 -25.684 1.00 44.62 72 ASP A CA 1
ATOM 576 C C . ASP A 1 72 ? 17.341 -28.853 -26.060 1.00 44.62 72 ASP A C 1
ATOM 578 O O . ASP A 1 72 ? 17.104 -29.228 -27.198 1.00 44.62 72 ASP A O 1
ATOM 582 N N . ASN A 1 73 ? 16.413 -28.954 -25.091 1.00 41.59 73 ASN A N 1
ATOM 583 C CA . ASN A 1 73 ? 15.095 -29.580 -25.236 1.00 41.59 73 ASN A CA 1
ATOM 584 C C . ASN A 1 73 ? 13.927 -28.795 -24.592 1.00 41.59 73 ASN A C 1
ATOM 586 O O . ASN A 1 73 ? 12.859 -29.372 -24.389 1.00 41.59 73 ASN A O 1
ATOM 590 N N . SER A 1 74 ? 14.068 -27.499 -24.269 1.00 42.69 74 SER A N 1
ATOM 591 C CA . SER A 1 74 ? 12.904 -26.673 -23.888 1.00 42.69 74 SER A CA 1
ATOM 592 C C . SER A 1 74 ? 12.617 -25.591 -24.925 1.00 42.69 74 SER A C 1
ATOM 594 O O . SER A 1 74 ? 13.365 -24.624 -25.036 1.00 42.69 74 SER A O 1
ATOM 596 N N . ASP A 1 75 ? 11.481 -25.728 -25.609 1.00 47.00 75 ASP A N 1
ATOM 597 C CA . ASP A 1 75 ? 10.886 -24.832 -26.621 1.00 47.00 75 ASP A CA 1
ATOM 598 C C . ASP A 1 75 ? 10.538 -23.401 -26.119 1.00 47.00 75 ASP A C 1
ATOM 600 O O . ASP A 1 75 ? 9.684 -22.721 -26.685 1.00 47.00 75 ASP A O 1
ATOM 604 N N . PHE A 1 76 ? 11.166 -22.904 -25.049 1.00 43.88 76 PHE A N 1
ATOM 605 C CA . PHE A 1 76 ? 10.829 -21.617 -24.437 1.00 43.88 76 PHE A CA 1
ATOM 606 C C . PHE A 1 76 ? 12.064 -20.767 -24.118 1.00 43.88 76 PHE A C 1
ATOM 608 O O . PHE A 1 76 ? 12.437 -20.561 -22.965 1.00 43.88 76 PHE A O 1
ATOM 615 N N . THR A 1 77 ? 12.691 -20.226 -25.162 1.00 50.12 77 THR A N 1
ATOM 616 C CA . THR A 1 77 ? 13.697 -19.162 -25.043 1.00 50.12 77 THR A CA 1
ATOM 617 C C . THR A 1 77 ? 12.999 -17.802 -24.976 1.00 50.12 77 THR A C 1
ATOM 619 O O . THR A 1 77 ? 12.689 -17.195 -26.000 1.00 50.12 77 THR A O 1
ATOM 622 N N . ILE A 1 78 ? 12.728 -17.313 -23.761 1.00 49.56 78 ILE A N 1
ATOM 623 C CA . ILE A 1 78 ? 12.049 -16.019 -23.533 1.00 49.56 78 ILE A CA 1
ATOM 624 C C . ILE A 1 78 ? 12.899 -14.839 -24.023 1.00 49.56 78 ILE A C 1
ATOM 626 O O . ILE A 1 78 ? 12.357 -13.830 -24.459 1.00 49.56 78 ILE A O 1
ATOM 630 N N . VAL A 1 79 ? 14.226 -14.962 -23.977 1.00 50.75 79 VAL A N 1
ATOM 631 C CA . VAL A 1 79 ? 15.165 -13.893 -24.330 1.00 50.75 79 VAL A CA 1
ATOM 632 C C . VAL A 1 79 ? 16.294 -14.510 -25.153 1.00 50.75 79 VAL A C 1
ATOM 634 O O . VAL A 1 79 ? 17.324 -14.914 -24.622 1.00 50.75 79 VAL A O 1
ATOM 637 N N . GLY A 1 80 ? 16.056 -14.677 -26.454 1.00 50.78 80 GLY A N 1
ATOM 638 C CA . GLY A 1 80 ? 17.140 -14.888 -27.415 1.00 50.78 80 GLY A CA 1
ATOM 639 C C . GLY A 1 80 ? 17.897 -13.576 -27.639 1.00 50.78 80 GLY A C 1
ATOM 640 O O . GLY A 1 80 ? 17.318 -12.512 -27.432 1.00 50.78 80 GLY A O 1
ATOM 641 N N . ASP A 1 81 ? 19.163 -13.657 -28.060 1.00 56.47 81 ASP A N 1
ATOM 642 C CA . ASP A 1 81 ? 20.105 -12.561 -28.376 1.00 56.47 81 ASP A CA 1
ATOM 643 C C . ASP A 1 81 ? 19.628 -11.609 -29.506 1.00 56.47 81 ASP A C 1
ATOM 645 O O . ASP A 1 81 ? 20.327 -11.338 -30.487 1.00 56.47 81 ASP A O 1
ATOM 649 N N . TYR A 1 82 ? 18.400 -11.105 -29.432 1.00 67.00 82 TYR A N 1
ATOM 650 C CA . TYR A 1 82 ? 17.825 -10.231 -30.438 1.00 67.00 82 TYR A CA 1
ATOM 651 C C . TYR A 1 82 ? 18.303 -8.803 -30.193 1.00 67.00 82 TYR A C 1
ATOM 653 O O . TYR A 1 82 ? 17.873 -8.139 -29.256 1.00 67.00 82 TYR A O 1
ATOM 661 N N . LYS A 1 83 ? 19.184 -8.315 -31.067 1.00 69.56 83 LYS A N 1
ATOM 662 C CA . LYS A 1 83 ? 19.704 -6.941 -31.001 1.00 69.56 83 LYS A CA 1
ATOM 663 C C . LYS A 1 83 ? 18.748 -5.898 -31.585 1.00 69.56 83 LYS A C 1
ATOM 665 O O . LYS A 1 83 ? 18.950 -4.713 -31.373 1.00 69.56 83 LYS A O 1
ATOM 670 N N . SER A 1 84 ? 17.745 -6.312 -32.365 1.00 77.50 84 SER A N 1
ATOM 671 C CA . SER A 1 84 ? 16.818 -5.394 -33.034 1.00 77.50 84 SER A CA 1
ATOM 672 C C . SER A 1 84 ? 15.482 -6.062 -33.370 1.00 77.50 84 SER A C 1
ATOM 674 O O . SER A 1 84 ? 15.392 -7.277 -33.560 1.00 77.50 84 SER A O 1
ATOM 676 N N . ARG A 1 85 ? 14.430 -5.258 -33.549 1.00 79.81 85 ARG A N 1
ATOM 677 C CA . ARG A 1 85 ? 13.119 -5.715 -34.037 1.00 79.81 85 ARG A CA 1
ATOM 678 C C . ARG A 1 85 ? 13.225 -6.541 -35.324 1.00 79.81 85 ARG A C 1
ATOM 680 O O . ARG A 1 85 ? 12.594 -7.587 -35.437 1.00 79.81 85 ARG A O 1
ATOM 687 N N . LYS A 1 86 ? 14.106 -6.138 -36.248 1.00 78.25 86 LYS A N 1
ATOM 688 C CA . LYS A 1 86 ? 14.361 -6.877 -37.498 1.00 78.25 86 LYS A CA 1
ATOM 689 C C . LYS A 1 86 ? 14.989 -8.253 -37.259 1.00 78.25 86 LYS A C 1
ATOM 691 O O . LYS A 1 86 ? 14.648 -9.202 -37.965 1.00 78.25 86 LYS A O 1
ATOM 696 N N . SER A 1 87 ? 15.885 -8.380 -36.273 1.00 78.44 87 SER A N 1
ATOM 697 C CA .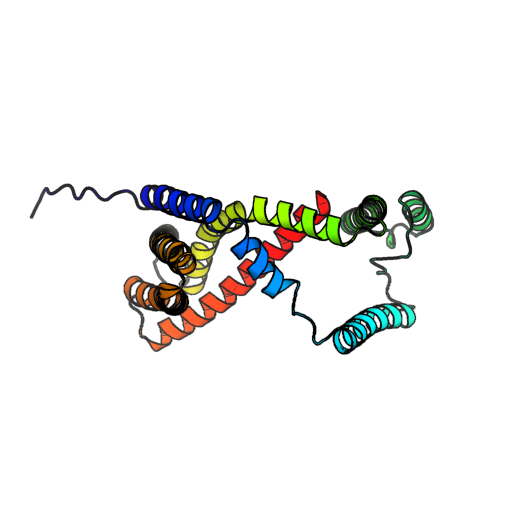 SER A 1 87 ? 16.497 -9.674 -35.941 1.00 78.44 87 SER A CA 1
ATOM 698 C C . SER A 1 87 ? 15.480 -10.618 -35.303 1.00 78.44 87 SER A C 1
ATOM 700 O O . SER A 1 87 ? 15.482 -11.809 -35.598 1.00 78.44 87 SER A O 1
ATOM 702 N N . TYR A 1 88 ? 14.577 -10.077 -34.480 1.00 81.69 88 TYR A N 1
ATOM 703 C CA . TYR A 1 88 ? 13.485 -10.839 -33.882 1.00 81.69 88 TYR A CA 1
ATOM 704 C C . TYR A 1 88 ? 12.490 -11.352 -34.933 1.00 81.69 88 TYR A C 1
ATOM 706 O O . TYR A 1 88 ? 12.211 -12.549 -34.981 1.00 81.69 88 TYR A O 1
ATOM 714 N N . ASP A 1 89 ? 12.000 -10.476 -35.817 1.00 82.81 89 ASP A N 1
ATOM 715 C CA . ASP A 1 89 ? 11.032 -10.860 -36.853 1.00 82.81 89 ASP A CA 1
ATOM 716 C C . ASP A 1 89 ? 11.622 -11.895 -37.831 1.00 82.81 89 ASP A C 1
ATOM 718 O O . ASP A 1 89 ? 10.938 -12.848 -38.207 1.00 82.81 89 ASP A O 1
ATOM 722 N N . SER A 1 90 ? 12.912 -11.771 -38.174 1.00 82.38 90 SER A N 1
ATOM 723 C CA . SER A 1 90 ? 13.618 -12.748 -39.019 1.00 82.38 90 SER A CA 1
ATOM 724 C C . SER A 1 90 ? 13.731 -14.118 -38.344 1.00 82.38 90 SER A C 1
ATOM 726 O O . SER A 1 90 ? 13.479 -15.139 -38.978 1.00 82.38 90 SER A O 1
ATOM 728 N N . ALA A 1 91 ? 14.051 -14.156 -37.047 1.00 80.19 91 ALA A N 1
ATOM 729 C CA . ALA A 1 91 ? 14.137 -15.405 -36.293 1.00 80.19 91 ALA A CA 1
ATOM 730 C C . ALA A 1 91 ? 12.767 -16.082 -36.122 1.00 80.19 91 ALA A C 1
ATOM 732 O O . ALA A 1 91 ? 12.659 -17.300 -36.238 1.00 80.19 91 ALA A O 1
ATOM 733 N N . GLN A 1 92 ? 11.704 -15.305 -35.902 1.00 80.31 92 GLN A N 1
ATOM 734 C CA . GLN A 1 92 ? 10.342 -15.837 -35.781 1.00 80.31 92 GLN A CA 1
ATOM 735 C C . GLN A 1 92 ? 9.768 -16.328 -37.117 1.00 80.31 92 GLN A C 1
ATOM 737 O O . GLN A 1 92 ? 8.942 -17.241 -37.127 1.00 80.31 92 GLN A O 1
ATOM 742 N N . ALA A 1 93 ? 10.198 -15.759 -38.247 1.00 81.69 93 ALA A N 1
ATOM 743 C CA . ALA A 1 93 ? 9.758 -16.193 -39.573 1.00 81.69 93 ALA A CA 1
ATOM 744 C C . ALA A 1 93 ? 10.229 -17.616 -39.920 1.00 81.69 93 ALA A C 1
ATOM 746 O O . ALA A 1 93 ? 9.499 -18.351 -40.586 1.00 81.69 93 ALA A O 1
ATOM 747 N N . VAL A 1 94 ? 11.413 -18.006 -39.434 1.00 81.88 94 VAL A N 1
ATOM 748 C CA . VAL A 1 94 ? 12.024 -19.328 -39.666 1.00 81.88 94 VAL A CA 1
ATOM 749 C C . VAL A 1 94 ? 11.376 -20.423 -38.807 1.00 81.88 94 VAL A C 1
ATOM 751 O O . VAL A 1 94 ? 11.417 -21.598 -39.168 1.00 81.88 94 VAL A O 1
ATOM 754 N N . LEU A 1 95 ? 10.737 -20.060 -37.691 1.00 79.62 95 LEU A N 1
ATOM 755 C CA . LEU A 1 95 ? 10.125 -21.027 -36.781 1.00 79.62 95 LEU A CA 1
ATOM 756 C C . LEU A 1 95 ? 8.783 -21.575 -37.320 1.00 79.62 95 LEU A C 1
ATOM 758 O O . LEU A 1 95 ? 7.963 -20.800 -37.843 1.00 79.62 95 LEU A O 1
ATOM 762 N N . PRO A 1 96 ? 8.513 -22.889 -37.136 1.00 78.19 96 PRO A N 1
ATOM 763 C CA . PRO A 1 96 ? 7.193 -23.483 -37.360 1.00 78.19 96 PRO A CA 1
ATOM 764 C C . PRO A 1 96 ? 6.106 -22.738 -36.579 1.00 78.19 96 PRO A C 1
ATOM 766 O O . PRO A 1 96 ? 6.375 -22.257 -35.481 1.00 78.19 96 PRO A O 1
ATOM 769 N N . ILE A 1 97 ? 4.873 -22.669 -37.108 1.00 73.19 97 ILE A N 1
ATOM 770 C CA . ILE A 1 97 ? 3.770 -21.888 -36.505 1.00 73.19 97 ILE A CA 1
ATOM 771 C C . ILE A 1 97 ? 3.547 -22.236 -35.023 1.00 73.19 97 ILE A C 1
ATOM 773 O O . ILE A 1 97 ? 3.262 -21.351 -34.223 1.00 73.19 97 ILE A O 1
ATOM 777 N N . GLU A 1 98 ? 3.739 -23.508 -34.670 1.00 76.88 98 GLU A N 1
ATOM 778 C CA . GLU A 1 98 ? 3.556 -24.063 -33.326 1.00 76.88 98 GLU A CA 1
ATOM 779 C C . GLU A 1 98 ? 4.635 -23.608 -32.333 1.00 76.88 98 GLU A C 1
ATOM 781 O O . GLU A 1 98 ? 4.394 -23.584 -31.131 1.00 76.88 98 GLU A O 1
ATOM 786 N N . LYS A 1 99 ? 5.810 -23.206 -32.833 1.00 77.69 99 LYS A N 1
ATOM 787 C CA . LYS A 1 99 ? 6.965 -22.759 -32.037 1.00 77.69 99 LYS A CA 1
ATOM 788 C C . LYS A 1 99 ? 7.144 -21.241 -32.028 1.00 77.69 99 LYS A C 1
ATOM 790 O O . LYS A 1 99 ? 8.085 -20.726 -31.427 1.00 77.69 99 LYS A O 1
ATOM 795 N N . ARG A 1 100 ? 6.272 -20.502 -32.720 1.00 79.44 100 ARG A N 1
ATOM 796 C CA . ARG A 1 100 ? 6.320 -19.037 -32.728 1.00 79.44 100 ARG A CA 1
ATOM 797 C C . ARG A 1 100 ? 5.876 -18.492 -31.383 1.00 79.44 100 ARG A C 1
ATOM 799 O O . ARG A 1 100 ? 4.952 -18.997 -30.749 1.00 79.44 100 ARG A O 1
ATOM 806 N N . HIS A 1 101 ? 6.511 -17.406 -30.971 1.00 80.25 101 HIS A N 1
ATOM 807 C CA . HIS A 1 101 ? 6.150 -16.715 -29.746 1.00 80.25 101 HIS A CA 1
ATOM 808 C C . HIS A 1 101 ? 4.707 -16.207 -29.850 1.00 80.25 101 HIS A C 1
ATOM 810 O O . HIS A 1 101 ? 4.346 -15.490 -30.787 1.00 80.25 101 HIS A O 1
ATOM 816 N N . GLY A 1 102 ? 3.887 -16.555 -28.856 1.00 82.62 102 GLY A N 1
ATOM 817 C CA . GLY A 1 102 ? 2.547 -15.995 -28.709 1.00 82.62 102 GLY A CA 1
ATOM 818 C C . GLY A 1 102 ? 2.584 -14.472 -28.552 1.00 82.62 102 GLY A C 1
ATOM 819 O O . GLY A 1 102 ? 3.624 -13.884 -28.247 1.00 82.62 102 GLY A O 1
ATOM 820 N N . TRP A 1 103 ? 1.434 -13.821 -28.726 1.00 84.44 103 TRP A N 1
ATOM 821 C CA . TRP A 1 103 ? 1.347 -12.356 -28.749 1.00 84.44 103 TRP A CA 1
ATOM 822 C C . TRP A 1 103 ? 1.938 -11.683 -27.493 1.00 84.44 103 TRP A C 1
ATOM 824 O O . TRP A 1 103 ? 2.605 -10.659 -27.614 1.00 84.44 103 TRP A O 1
ATOM 834 N N . LEU A 1 104 ? 1.765 -12.291 -26.310 1.00 79.25 104 LEU A N 1
ATOM 835 C CA . LEU A 1 104 ? 2.332 -11.805 -25.046 1.00 79.25 104 LEU A CA 1
ATOM 836 C C . LEU A 1 104 ? 3.861 -11.831 -25.056 1.00 79.25 104 LEU A C 1
ATOM 838 O O . LEU A 1 104 ? 4.504 -10.827 -24.766 1.00 79.25 104 LEU A O 1
ATOM 842 N N . ILE A 1 105 ? 4.442 -12.974 -25.427 1.00 80.94 105 ILE A N 1
ATOM 843 C CA . ILE A 1 105 ? 5.896 -13.166 -25.460 1.00 80.94 105 ILE A CA 1
ATOM 844 C C . ILE A 1 105 ? 6.505 -12.244 -26.521 1.00 80.94 105 ILE A C 1
ATOM 846 O O . ILE A 1 105 ? 7.511 -11.589 -26.265 1.00 80.94 105 ILE A O 1
ATOM 850 N N . LYS A 1 106 ? 5.861 -12.122 -27.688 1.00 83.81 106 LYS A N 1
ATOM 851 C CA . LYS A 1 106 ? 6.262 -11.176 -28.734 1.00 83.81 106 LYS A CA 1
ATOM 852 C C . LYS A 1 106 ? 6.274 -9.736 -28.231 1.00 83.81 106 LYS A C 1
ATOM 854 O O . LYS A 1 106 ? 7.254 -9.031 -28.454 1.00 83.81 106 LYS A O 1
ATOM 859 N N . SER A 1 107 ? 5.214 -9.307 -27.546 1.00 82.81 107 SER A N 1
ATOM 860 C CA . SER A 1 107 ? 5.132 -7.953 -26.990 1.00 82.81 107 SER A CA 1
ATOM 861 C C . SER A 1 107 ? 6.253 -7.685 -25.986 1.00 82.81 107 SER A C 1
ATOM 863 O O . SER A 1 107 ? 6.825 -6.600 -26.000 1.00 82.81 107 SER A O 1
ATOM 865 N N . LEU A 1 108 ? 6.601 -8.668 -25.150 1.00 82.50 108 LEU A N 1
ATOM 866 C CA . LEU A 1 108 ? 7.666 -8.524 -24.156 1.00 82.50 108 LEU A CA 1
ATOM 867 C C . LEU A 1 108 ? 9.053 -8.451 -24.781 1.00 82.50 108 LEU A C 1
ATOM 869 O O . LEU A 1 108 ? 9.835 -7.575 -24.420 1.00 82.50 108 LEU A O 1
ATOM 873 N N . VAL A 1 109 ? 9.346 -9.330 -25.741 1.00 81.69 109 VAL A N 1
ATOM 874 C CA . VAL A 1 109 ? 10.649 -9.342 -26.415 1.00 81.69 109 VAL A CA 1
ATOM 875 C C . VAL A 1 109 ? 10.857 -8.048 -27.191 1.00 81.69 109 VAL A C 1
ATOM 877 O O . VAL A 1 109 ? 11.880 -7.394 -27.017 1.00 81.69 109 VAL A O 1
ATOM 880 N N . LEU A 1 110 ? 9.871 -7.619 -27.980 1.00 82.94 110 LEU A N 1
ATOM 881 C CA . LEU A 1 110 ? 9.969 -6.355 -28.710 1.00 82.94 110 LEU A CA 1
ATOM 882 C C . LEU A 1 110 ? 10.165 -5.169 -27.765 1.00 82.94 110 LEU A C 1
ATOM 884 O O . LEU A 1 110 ? 11.019 -4.326 -28.030 1.00 82.94 110 LEU A O 1
ATOM 888 N N . ARG A 1 111 ? 9.450 -5.144 -26.634 1.00 81.94 111 ARG A N 1
ATOM 889 C CA . ARG A 1 111 ? 9.599 -4.061 -25.664 1.00 81.94 111 ARG A CA 1
ATOM 890 C C . ARG A 1 111 ? 10.959 -4.061 -24.977 1.00 81.94 111 ARG A C 1
ATOM 892 O O . ARG A 1 111 ? 11.544 -3.001 -24.797 1.00 81.94 111 ARG A O 1
ATOM 899 N N . SER A 1 112 ? 11.499 -5.235 -24.650 1.00 76.31 112 SER A N 1
ATOM 900 C CA . SER A 1 112 ? 12.853 -5.336 -24.094 1.00 76.31 112 SER A CA 1
ATOM 901 C C . SER A 1 112 ? 13.927 -4.827 -25.059 1.00 76.31 112 SER A C 1
ATOM 903 O O . SER A 1 112 ? 14.874 -4.184 -24.616 1.00 76.31 112 SER A O 1
ATOM 905 N N . ILE A 1 113 ? 13.753 -5.049 -26.369 1.00 81.50 113 ILE A N 1
ATOM 906 C CA . ILE A 1 113 ? 14.658 -4.532 -27.403 1.00 81.50 113 ILE A CA 1
ATOM 907 C C . ILE A 1 113 ? 14.547 -3.006 -27.476 1.00 81.50 113 ILE A C 1
ATOM 909 O O . ILE A 1 113 ? 15.570 -2.332 -27.451 1.00 81.50 113 ILE A O 1
ATOM 913 N N . GLU A 1 114 ? 13.324 -2.463 -27.511 1.00 82.31 114 GLU A N 1
ATOM 914 C CA . GLU A 1 114 ? 13.080 -1.012 -27.533 1.00 82.31 114 GLU A CA 1
ATOM 915 C C . GLU A 1 114 ? 13.676 -0.308 -26.307 1.00 82.31 114 GLU A C 1
ATOM 917 O O . GLU A 1 114 ? 14.313 0.730 -26.448 1.00 82.31 114 GLU A O 1
ATOM 922 N N . ILE A 1 115 ? 13.520 -0.880 -25.110 1.00 79.81 115 ILE A N 1
ATOM 923 C CA . ILE A 1 115 ? 14.106 -0.338 -23.877 1.00 79.81 115 ILE A CA 1
ATOM 924 C C . ILE A 1 115 ? 15.634 -0.406 -23.934 1.00 79.81 115 ILE A C 1
ATOM 926 O O . ILE A 1 115 ? 16.301 0.567 -23.592 1.00 79.81 115 ILE A O 1
ATOM 930 N N . ASN A 1 116 ? 16.203 -1.523 -24.388 1.00 78.50 116 ASN A N 1
ATOM 931 C CA . ASN A 1 116 ? 17.653 -1.659 -24.497 1.00 78.50 116 ASN A CA 1
ATOM 932 C C . ASN A 1 116 ? 18.256 -0.674 -25.514 1.00 78.50 116 ASN A C 1
ATOM 934 O O . ASN A 1 116 ? 19.324 -0.130 -25.266 1.00 78.50 116 ASN A O 1
ATOM 938 N N . GLU A 1 117 ? 17.559 -0.412 -26.622 1.00 81.19 117 GLU A N 1
ATOM 939 C CA . GLU A 1 117 ? 17.950 0.585 -27.627 1.00 81.19 117 GLU A CA 1
ATOM 940 C C . GLU A 1 117 ? 17.787 2.021 -27.095 1.00 81.19 117 GLU A C 1
ATOM 942 O O . GLU A 1 117 ? 18.669 2.859 -27.268 1.00 81.19 117 GLU A O 1
ATOM 947 N N . LYS A 1 118 ? 16.690 2.306 -26.383 1.00 80.69 118 LYS A N 1
ATOM 948 C CA . LYS A 1 118 ? 16.395 3.627 -25.803 1.00 80.69 118 LYS A CA 1
ATOM 949 C C . LYS A 1 118 ? 17.346 4.011 -24.662 1.00 80.69 118 LYS A C 1
ATOM 951 O O . LYS A 1 118 ? 17.652 5.190 -24.505 1.00 80.69 118 LYS A O 1
ATOM 956 N N . TYR A 1 119 ? 17.806 3.038 -23.875 1.00 79.12 119 TYR A N 1
ATOM 957 C CA . TYR A 1 119 ? 18.621 3.251 -22.672 1.00 79.12 119 TYR A CA 1
ATOM 958 C C . TYR A 1 119 ? 20.016 2.611 -22.760 1.00 79.12 119 TYR A C 1
ATOM 960 O O . TYR A 1 119 ? 20.614 2.286 -21.729 1.00 79.12 119 TYR A O 1
ATOM 968 N N . GLU A 1 120 ? 20.558 2.433 -23.968 1.00 76.50 120 GLU A N 1
ATOM 969 C CA . GLU A 1 120 ? 21.866 1.804 -24.185 1.00 76.50 120 GLU A CA 1
ATOM 970 C C . GLU A 1 120 ? 22.970 2.515 -23.377 1.00 76.50 120 GLU A C 1
ATOM 972 O O . GLU A 1 120 ? 23.238 3.704 -23.550 1.00 76.50 120 GLU A O 1
ATOM 977 N N . GLY A 1 121 ? 23.592 1.799 -22.433 1.00 71.38 121 GLY A N 1
ATOM 978 C CA . GLY A 1 121 ? 24.625 2.351 -21.544 1.00 71.38 121 GLY A CA 1
ATOM 979 C C . GLY A 1 121 ? 24.120 3.322 -20.464 1.00 71.38 121 GLY A C 1
ATOM 980 O O . GLY A 1 121 ? 24.925 3.847 -19.696 1.00 71.38 121 GLY A O 1
ATOM 981 N N . LYS A 1 122 ? 22.802 3.537 -20.354 1.00 80.12 122 LYS A N 1
ATOM 982 C CA . LYS A 1 122 ? 22.165 4.500 -19.442 1.00 80.12 122 LYS A CA 1
ATOM 983 C C . LYS A 1 122 ? 21.190 3.847 -18.459 1.00 80.12 122 LYS A C 1
ATOM 985 O O . LYS A 1 122 ? 20.082 4.334 -18.232 1.00 80.12 122 LYS A O 1
ATOM 990 N N . SER A 1 123 ? 21.616 2.761 -17.818 1.00 71.88 123 SER A N 1
ATOM 991 C CA . SER A 1 123 ? 20.798 2.019 -16.842 1.00 71.88 123 SER A CA 1
ATOM 992 C C . SER A 1 123 ? 20.237 2.900 -15.716 1.00 71.88 123 SER A C 1
ATOM 994 O O . SER A 1 123 ? 19.103 2.698 -15.288 1.00 71.88 123 SER A O 1
ATOM 996 N N . LYS A 1 124 ? 20.987 3.922 -15.280 1.00 71.88 124 LYS A N 1
ATOM 997 C CA . LYS A 1 124 ? 20.533 4.892 -14.269 1.00 71.88 124 LYS A CA 1
ATOM 998 C C . LYS A 1 124 ? 19.348 5.745 -14.743 1.00 71.88 124 LYS A C 1
ATOM 1000 O O . LYS A 1 124 ? 18.460 6.016 -13.942 1.00 71.88 124 LYS A O 1
ATOM 1005 N N . GLU A 1 125 ? 19.309 6.144 -16.018 1.00 77.00 125 GLU A N 1
ATOM 1006 C CA . GLU A 1 125 ? 18.174 6.897 -16.581 1.00 77.00 125 GLU A CA 1
ATOM 1007 C C . GLU A 1 125 ? 16.923 6.010 -16.654 1.00 77.00 125 GLU A C 1
ATOM 1009 O O . GLU A 1 125 ? 15.863 6.430 -16.202 1.00 77.00 125 GLU A O 1
ATOM 1014 N N . PHE A 1 126 ? 17.059 4.750 -17.092 1.00 78.06 126 PHE A N 1
ATOM 1015 C CA . PHE A 1 126 ? 15.948 3.789 -17.089 1.00 78.06 126 PHE A CA 1
ATOM 1016 C C . PHE A 1 126 ? 15.360 3.577 -15.688 1.00 78.06 126 PHE A C 1
ATOM 1018 O O . PHE A 1 126 ? 14.144 3.616 -15.514 1.00 78.06 126 PHE A O 1
ATOM 1025 N N . ILE A 1 127 ? 16.215 3.366 -14.680 1.00 76.19 127 ILE A N 1
ATOM 1026 C CA . ILE A 1 127 ? 15.772 3.154 -13.295 1.00 76.19 127 ILE A CA 1
ATOM 1027 C C . ILE A 1 127 ? 15.031 4.388 -12.771 1.00 76.19 127 ILE A C 1
ATOM 1029 O O . ILE A 1 127 ? 14.002 4.238 -12.113 1.00 76.19 127 ILE A O 1
ATOM 1033 N N . ASN A 1 128 ? 15.519 5.594 -13.072 1.00 78.38 128 ASN A N 1
ATOM 1034 C CA . ASN A 1 128 ? 14.866 6.833 -12.656 1.00 78.38 128 ASN A CA 1
ATOM 1035 C C . ASN A 1 128 ? 13.504 7.019 -13.336 1.00 78.38 128 ASN A C 1
ATOM 1037 O O . ASN A 1 128 ? 12.519 7.246 -12.636 1.00 78.38 128 ASN A O 1
ATOM 1041 N N . ASP A 1 129 ? 13.422 6.828 -14.655 1.00 82.44 129 ASP A N 1
ATOM 1042 C CA . ASP A 1 129 ? 12.165 6.922 -15.409 1.00 82.44 129 ASP A CA 1
ATOM 1043 C C . ASP A 1 129 ? 11.141 5.888 -14.922 1.00 82.44 129 ASP A C 1
ATOM 1045 O O . ASP A 1 129 ? 9.969 6.202 -14.698 1.00 82.44 129 ASP A O 1
ATOM 1049 N N . PHE A 1 130 ? 11.586 4.648 -14.700 1.00 82.56 130 PHE A N 1
ATOM 1050 C CA . PHE A 1 130 ? 10.750 3.578 -14.160 1.00 82.56 130 PHE A CA 1
ATOM 1051 C C . PHE A 1 130 ? 10.239 3.906 -12.762 1.00 82.56 130 PHE A C 1
ATOM 1053 O O . PHE A 1 130 ? 9.056 3.727 -12.459 1.00 82.56 130 PHE A O 1
ATOM 1060 N N . ARG A 1 131 ? 11.122 4.413 -11.905 1.00 76.38 131 ARG A N 1
ATOM 1061 C CA . ARG A 1 131 ? 10.796 4.820 -10.542 1.00 76.38 131 ARG A CA 1
ATOM 1062 C C . ARG A 1 131 ? 9.791 5.963 -10.524 1.00 76.38 131 ARG A C 1
ATOM 1064 O O . ARG A 1 131 ? 8.836 5.901 -9.751 1.00 76.38 131 ARG A O 1
ATOM 1071 N N . ASP A 1 132 ? 9.992 6.991 -11.336 1.00 81.62 132 ASP A N 1
ATOM 1072 C CA . ASP A 1 132 ? 9.079 8.129 -11.395 1.00 81.62 132 ASP A CA 1
ATOM 1073 C C . ASP A 1 132 ? 7.703 7.686 -11.904 1.00 81.62 132 ASP A C 1
ATOM 1075 O O . ASP A 1 132 ? 6.699 7.931 -11.232 1.00 81.62 132 ASP A O 1
ATOM 1079 N N . ALA A 1 133 ? 7.658 6.879 -12.968 1.00 83.94 133 ALA A N 1
ATOM 1080 C CA . ALA A 1 133 ? 6.417 6.273 -13.447 1.00 83.94 133 ALA A CA 1
ATOM 1081 C C . ALA A 1 133 ? 5.736 5.385 -12.386 1.00 83.94 133 ALA A C 1
ATOM 1083 O O . ALA A 1 133 ? 4.505 5.342 -12.299 1.00 83.94 133 ALA A O 1
ATOM 1084 N N . PHE A 1 134 ? 6.502 4.681 -11.547 1.00 82.38 134 PHE A N 1
ATOM 1085 C CA . PHE A 1 134 ? 5.961 3.889 -10.442 1.00 82.38 134 PHE A CA 1
ATOM 1086 C C . PHE A 1 134 ? 5.336 4.762 -9.354 1.00 82.38 134 PHE A C 1
ATOM 1088 O O . PHE A 1 134 ? 4.187 4.528 -8.966 1.00 82.38 134 PHE A O 1
ATOM 1095 N N . PHE A 1 135 ? 6.048 5.787 -8.882 1.00 77.38 135 PHE A N 1
ATOM 1096 C CA . PHE A 1 135 ? 5.544 6.685 -7.841 1.00 77.38 135 PHE A CA 1
ATOM 1097 C C . PHE A 1 135 ? 4.339 7.508 -8.309 1.00 77.38 135 PHE A C 1
ATOM 1099 O O . PHE A 1 135 ? 3.410 7.711 -7.524 1.00 77.38 135 PHE A O 1
ATOM 1106 N N . ASP A 1 136 ? 4.276 7.875 -9.587 1.00 80.31 136 ASP A N 1
ATOM 1107 C CA . ASP A 1 136 ? 3.106 8.538 -10.176 1.00 80.31 136 ASP A CA 1
ATOM 1108 C C . ASP A 1 136 ? 1.847 7.657 -10.139 1.00 80.31 136 ASP A C 1
ATOM 1110 O O . ASP A 1 136 ? 0.716 8.145 -10.029 1.00 80.31 136 ASP A O 1
ATOM 1114 N N . ASN A 1 137 ? 2.019 6.334 -10.184 1.00 81.69 137 ASN A N 1
ATOM 1115 C CA . ASN A 1 137 ? 0.921 5.374 -10.083 1.00 81.69 137 ASN A CA 1
ATOM 1116 C C . ASN A 1 137 ? 0.688 4.856 -8.653 1.00 81.69 137 ASN A C 1
ATOM 1118 O O . ASN A 1 137 ? -0.362 4.265 -8.385 1.00 81.69 137 ASN A O 1
ATOM 1122 N N . PHE A 1 138 ? 1.591 5.128 -7.708 1.00 77.44 138 PHE A N 1
ATOM 1123 C CA . PHE A 1 138 ? 1.530 4.614 -6.337 1.00 77.44 138 PHE A CA 1
ATOM 1124 C C . PHE A 1 138 ? 0.242 5.014 -5.602 1.00 77.44 138 PHE A C 1
ATOM 1126 O O . PHE A 1 138 ? -0.430 4.174 -4.997 1.00 77.44 138 PHE A O 1
ATOM 1133 N N . SER A 1 139 ? -0.176 6.276 -5.725 1.00 79.44 139 SER A N 1
ATOM 1134 C CA . SER A 1 139 ? -1.427 6.765 -5.126 1.00 79.44 139 SER A CA 1
ATOM 1135 C C . SER A 1 139 ? -2.662 6.043 -5.679 1.00 79.44 139 SER A C 1
ATOM 1137 O O . SER A 1 139 ? -3.630 5.826 -4.947 1.00 79.44 139 SER A O 1
ATOM 1139 N N . LYS A 1 140 ? -2.626 5.604 -6.948 1.00 82.00 140 LYS A N 1
ATOM 1140 C CA . LYS A 1 140 ? -3.707 4.802 -7.544 1.00 82.00 140 LYS A CA 1
ATOM 1141 C C . LYS A 1 140 ? -3.762 3.421 -6.894 1.00 82.00 140 LYS A C 1
ATOM 1143 O O . LYS A 1 140 ? -4.845 2.984 -6.516 1.00 82.00 140 LYS A O 1
ATOM 1148 N N . VAL A 1 141 ? -2.615 2.759 -6.707 1.00 82.00 141 VAL A N 1
ATOM 1149 C CA . VAL A 1 141 ? -2.533 1.437 -6.052 1.00 82.00 141 VAL A CA 1
ATOM 1150 C C . VAL A 1 141 ? -3.122 1.488 -4.642 1.00 82.00 141 VAL A C 1
ATOM 1152 O O . VAL A 1 141 ? -3.934 0.632 -4.290 1.00 82.00 141 VAL A O 1
ATOM 1155 N N . LEU A 1 142 ? -2.793 2.522 -3.862 1.00 81.25 142 LEU A N 1
ATOM 1156 C CA . LEU A 1 142 ? -3.344 2.708 -2.515 1.00 81.25 142 LEU A CA 1
ATOM 1157 C C . LEU A 1 142 ? -4.873 2.830 -2.505 1.00 81.25 142 LEU A C 1
ATOM 1159 O O . LEU A 1 142 ? -5.515 2.292 -1.604 1.00 81.25 142 LEU A O 1
ATOM 1163 N N . PHE A 1 143 ? -5.461 3.484 -3.512 1.00 83.12 143 PHE A N 1
ATOM 1164 C CA . PHE A 1 143 ? -6.915 3.596 -3.639 1.00 83.12 143 PHE A CA 1
ATOM 1165 C C . PHE A 1 143 ? -7.574 2.249 -3.969 1.00 83.12 143 PHE A C 1
ATOM 1167 O O . PHE A 1 143 ? -8.568 1.878 -3.343 1.00 83.12 143 PHE A O 1
ATOM 1174 N N . TRP A 1 144 ? -6.997 1.484 -4.902 1.00 87.50 144 TRP A N 1
ATOM 1175 C CA . TRP A 1 144 ? -7.471 0.134 -5.233 1.00 87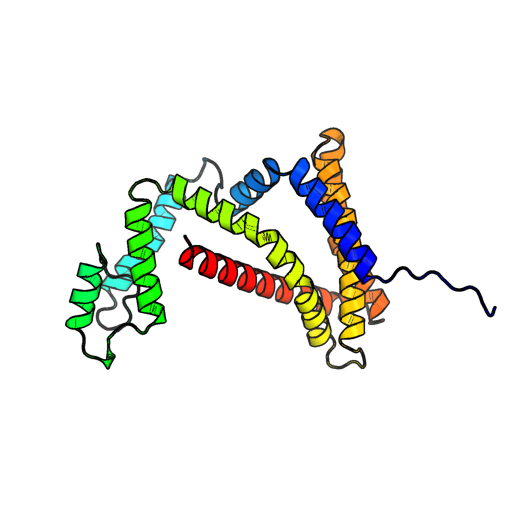.50 144 TRP A CA 1
ATOM 1176 C C . TRP A 1 144 ? -7.360 -0.830 -4.052 1.00 87.50 144 TRP A C 1
ATOM 1178 O O . TRP A 1 144 ? -8.177 -1.736 -3.918 1.00 87.50 144 TRP A O 1
ATOM 1188 N N . LEU A 1 145 ? -6.398 -0.619 -3.158 1.00 88.50 145 LEU A N 1
ATOM 1189 C CA . LEU A 1 145 ? -6.167 -1.477 -2.001 1.00 88.50 145 LEU A CA 1
ATOM 1190 C C . LEU A 1 145 ? -7.361 -1.534 -1.036 1.00 88.50 145 LEU A C 1
ATOM 1192 O O . LEU A 1 145 ? -7.549 -2.548 -0.371 1.00 88.50 145 LEU A O 1
ATOM 1196 N N . LEU A 1 146 ? -8.202 -0.497 -0.991 1.00 90.88 146 LEU A N 1
ATOM 1197 C CA . LEU A 1 146 ? -9.349 -0.419 -0.084 1.00 90.88 146 LEU A CA 1
ATOM 1198 C C . LEU A 1 146 ? -10.439 -1.477 -0.363 1.00 90.88 146 LEU A C 1
ATOM 1200 O O . LEU A 1 146 ? -10.781 -2.225 0.560 1.00 90.88 146 LEU A O 1
ATOM 1204 N N . PRO A 1 147 ? -10.999 -1.602 -1.586 1.00 92.38 147 PRO A N 1
ATOM 1205 C CA . PRO A 1 147 ? -11.955 -2.669 -1.884 1.00 92.38 147 PRO A CA 1
ATOM 1206 C C . PRO A 1 147 ? -11.333 -4.065 -1.748 1.00 92.38 147 PRO A C 1
ATOM 1208 O O . PRO A 1 147 ? -12.003 -4.983 -1.276 1.00 92.38 147 PRO A O 1
ATOM 1211 N N . PHE A 1 148 ? -10.048 -4.236 -2.077 1.00 94.12 148 PHE A N 1
ATOM 1212 C CA . PHE A 1 148 ? -9.357 -5.516 -1.886 1.00 94.12 148 PHE A CA 1
ATOM 1213 C C . PHE A 1 148 ? -9.155 -5.869 -0.409 1.00 94.12 148 PHE A C 1
ATOM 1215 O O . PHE A 1 148 ? -9.346 -7.022 -0.027 1.00 94.12 148 PHE A O 1
ATOM 1222 N N . PHE A 1 149 ? -8.847 -4.893 0.445 1.00 95.56 149 PHE A N 1
ATOM 1223 C CA . PHE A 1 149 ? -8.762 -5.071 1.894 1.00 95.56 149 PHE A CA 1
ATOM 1224 C C . PHE A 1 149 ? -10.108 -5.553 2.458 1.00 95.56 149 PHE A C 1
ATOM 1226 O O . PHE A 1 149 ? -10.168 -6.549 3.186 1.00 95.56 149 PHE A O 1
ATOM 1233 N N . ALA A 1 150 ? -11.206 -4.901 2.062 1.00 95.69 150 ALA A N 1
ATOM 1234 C CA . ALA A 1 150 ? -12.558 -5.300 2.450 1.00 95.69 150 ALA A CA 1
ATOM 1235 C C . ALA A 1 150 ? -12.919 -6.703 1.935 1.00 95.69 150 ALA A C 1
ATOM 1237 O O . ALA A 1 150 ? -13.522 -7.501 2.656 1.00 95.69 150 ALA A O 1
ATOM 1238 N N . LEU A 1 151 ? -12.525 -7.025 0.701 1.00 96.56 151 LEU A N 1
ATOM 1239 C CA . LEU A 1 151 ? -12.747 -8.332 0.087 1.00 96.56 151 LEU A CA 1
ATOM 1240 C C . LEU A 1 151 ? -11.970 -9.437 0.808 1.00 96.56 151 LEU A C 1
ATOM 1242 O O . LEU A 1 151 ? -12.533 -10.500 1.060 1.00 96.56 151 LEU A O 1
ATOM 1246 N N . LEU A 1 152 ? -10.719 -9.190 1.200 1.00 95.75 152 LEU A N 1
ATOM 1247 C CA . LEU A 1 152 ? -9.922 -10.131 1.991 1.00 95.75 152 LEU A CA 1
ATOM 1248 C C . LEU A 1 152 ? -10.553 -10.393 3.359 1.00 95.75 152 LEU A C 1
ATOM 1250 O O . LEU A 1 152 ? -10.639 -11.544 3.791 1.00 95.75 152 LEU A O 1
ATOM 1254 N N . LEU A 1 153 ? -11.056 -9.351 4.026 1.00 94.94 153 LEU A N 1
ATOM 1255 C CA . LEU A 1 153 ? -11.819 -9.526 5.261 1.00 94.94 153 LEU A CA 1
ATOM 1256 C C . LEU A 1 153 ? -13.087 -10.348 5.022 1.00 94.94 153 LEU A C 1
ATOM 1258 O O . LEU A 1 153 ? -13.347 -11.286 5.775 1.00 94.94 153 LEU A O 1
ATOM 1262 N N . LYS A 1 154 ? -13.836 -10.069 3.952 1.00 95.00 154 LYS A N 1
ATOM 1263 C CA . LYS A 1 154 ? -15.010 -10.869 3.582 1.00 95.00 154 LYS A CA 1
ATOM 1264 C C . LYS A 1 154 ? -14.644 -12.337 3.359 1.00 95.00 154 LYS A C 1
ATOM 1266 O O . LYS A 1 154 ? -15.319 -13.216 3.887 1.00 95.00 154 LYS A O 1
ATOM 1271 N N . LEU A 1 155 ? -13.561 -12.618 2.638 1.00 95.31 155 LEU A N 1
ATOM 1272 C CA . LEU A 1 155 ? -13.080 -13.979 2.387 1.00 95.31 155 LEU A CA 1
ATOM 1273 C C . LEU A 1 155 ? -12.735 -14.699 3.700 1.00 95.31 155 LEU A C 1
ATOM 1275 O O . LEU A 1 155 ? -13.158 -15.828 3.948 1.00 95.31 155 LEU A O 1
ATOM 1279 N N . LEU A 1 156 ? -12.027 -14.015 4.593 1.00 94.25 156 LEU A N 1
ATOM 1280 C CA . LEU A 1 156 ? -11.601 -14.552 5.882 1.00 94.25 156 LEU A CA 1
ATOM 1281 C C . LEU A 1 156 ? -12.764 -14.777 6.865 1.00 94.25 156 LEU A C 1
ATOM 1283 O O . LEU A 1 156 ? -12.684 -15.612 7.780 1.00 94.25 156 LEU A O 1
ATOM 1287 N N . TYR A 1 157 ? -13.853 -14.029 6.707 1.00 92.44 157 TYR A N 1
ATOM 1288 C CA . TYR A 1 157 ? -15.060 -14.107 7.527 1.00 92.44 157 TYR A CA 1
ATOM 1289 C C . TYR A 1 157 ? -16.272 -14.666 6.767 1.00 92.44 157 TYR A C 1
ATOM 1291 O O . TYR A 1 157 ? -17.381 -14.542 7.267 1.00 92.44 157 TYR A O 1
ATOM 1299 N N . VAL A 1 158 ? -16.061 -15.406 5.670 1.00 89.50 158 VAL A N 1
ATOM 1300 C CA . VAL A 1 158 ? -17.128 -15.929 4.786 1.00 89.50 158 VAL A CA 1
ATOM 1301 C C . VAL A 1 158 ? -18.209 -16.754 5.495 1.00 89.50 158 VAL A C 1
ATOM 1303 O O . VAL A 1 158 ? -19.357 -16.766 5.080 1.00 89.50 158 VAL A O 1
ATOM 1306 N N . ARG A 1 159 ? -17.866 -17.429 6.601 1.00 86.06 159 ARG A N 1
ATOM 1307 C CA . ARG A 1 159 ? -18.810 -18.234 7.404 1.00 86.06 159 ARG A CA 1
AT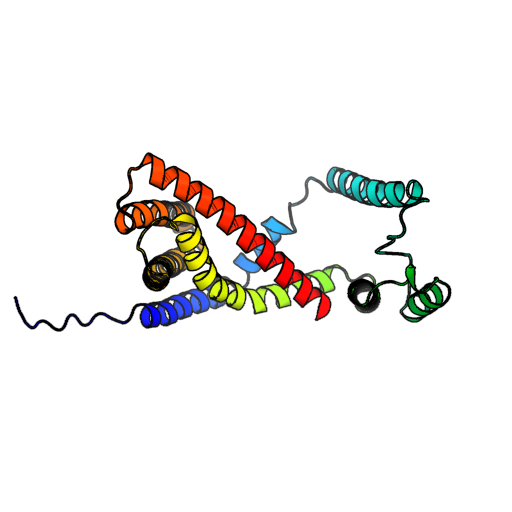OM 1308 C C . ARG A 1 159 ? -19.653 -17.401 8.382 1.00 86.06 159 ARG A C 1
ATOM 1310 O O . ARG A 1 159 ? -20.091 -17.930 9.402 1.00 86.06 159 ARG A O 1
ATOM 1317 N N . ARG A 1 160 ? -19.747 -16.089 8.194 1.00 82.12 160 ARG A N 1
ATOM 1318 C CA . ARG A 1 160 ? -20.449 -15.170 9.096 1.00 82.12 160 ARG A CA 1
ATOM 1319 C C . ARG A 1 160 ? -21.364 -14.270 8.287 1.00 82.12 160 ARG A C 1
ATOM 1321 O O . ARG A 1 160 ? -21.019 -13.899 7.172 1.00 82.12 160 ARG A O 1
ATOM 1328 N N . ASP A 1 161 ? -22.460 -13.866 8.912 1.00 84.50 161 ASP A N 1
ATOM 1329 C CA . ASP A 1 161 ? -23.506 -13.037 8.308 1.00 84.50 161 ASP A CA 1
ATOM 1330 C C . ASP A 1 161 ? -23.127 -11.548 8.255 1.00 84.50 161 ASP A C 1
ATOM 1332 O O . ASP A 1 161 ? -23.936 -10.688 8.585 1.00 84.50 161 ASP A O 1
ATOM 1336 N N . TYR A 1 162 ? -21.877 -11.244 7.885 1.00 90.19 162 TYR A N 1
ATOM 1337 C CA . TYR A 1 162 ? -21.450 -9.873 7.619 1.00 90.19 162 TYR A CA 1
ATOM 1338 C C . TYR A 1 162 ? -21.514 -9.591 6.120 1.00 90.19 162 TYR A C 1
ATOM 1340 O O . TYR A 1 162 ? -20.971 -10.333 5.293 1.00 90.19 162 TYR A O 1
ATOM 1348 N N . PHE A 1 163 ? -22.159 -8.491 5.754 1.00 92.19 163 PHE A N 1
ATOM 1349 C CA . PHE A 1 163 ? -22.231 -8.040 4.373 1.00 92.19 163 PHE A CA 1
ATOM 1350 C C . PHE A 1 163 ? -20.898 -7.429 3.931 1.00 92.19 163 PHE A C 1
ATOM 1352 O O . PHE A 1 163 ? -20.125 -6.887 4.722 1.00 92.19 163 PHE A O 1
ATOM 1359 N N . TYR A 1 164 ? -20.634 -7.452 2.620 1.00 93.12 164 TYR A N 1
ATOM 1360 C CA . TYR A 1 164 ? -19.448 -6.794 2.056 1.00 93.12 164 TYR A CA 1
ATOM 1361 C C . TYR A 1 164 ? -19.375 -5.309 2.442 1.00 93.12 164 TYR A C 1
ATOM 1363 O O . TYR A 1 164 ? -18.296 -4.803 2.734 1.00 93.12 164 TYR A O 1
ATOM 1371 N N . SER A 1 165 ? -20.523 -4.630 2.492 1.00 92.31 165 SER A N 1
ATOM 1372 C CA . SER A 1 165 ? -20.624 -3.232 2.913 1.00 92.31 165 SER A CA 1
ATOM 1373 C C . SER A 1 165 ? -20.109 -3.007 4.335 1.00 92.31 165 SER A C 1
ATOM 1375 O O . SER A 1 165 ? -19.452 -2.003 4.578 1.00 92.31 165 SER A O 1
ATOM 1377 N N . GLU A 1 166 ? -20.327 -3.937 5.264 1.00 93.50 166 GLU A N 1
ATOM 1378 C CA . GLU A 1 166 ? -19.835 -3.815 6.641 1.00 93.50 166 GLU A CA 1
ATOM 1379 C C . GLU A 1 166 ? -18.312 -3.952 6.703 1.00 93.50 166 GLU A C 1
ATOM 1381 O O . GLU A 1 166 ? -17.642 -3.156 7.366 1.00 93.50 166 GLU A O 1
ATOM 1386 N N . HIS A 1 167 ? -17.745 -4.903 5.953 1.00 94.56 167 HIS A N 1
ATOM 1387 C CA . HIS A 1 167 ? -16.294 -5.022 5.786 1.00 94.56 167 HIS A CA 1
ATOM 1388 C C . HIS A 1 167 ? -15.697 -3.778 5.124 1.00 94.56 167 HIS A C 1
ATOM 1390 O O . HIS A 1 167 ? -14.637 -3.308 5.534 1.00 94.56 167 HIS A O 1
ATOM 1396 N N . LEU A 1 168 ? -16.382 -3.215 4.130 1.00 94.56 168 LEU A N 1
ATOM 1397 C CA . LEU A 1 168 ? -15.957 -2.007 3.434 1.00 94.56 168 LEU A CA 1
ATOM 1398 C C . LEU A 1 168 ? -15.967 -0.789 4.360 1.00 94.56 168 LEU A C 1
ATOM 1400 O O . LEU A 1 168 ? -14.976 -0.070 4.428 1.00 94.56 168 LEU A O 1
ATOM 1404 N N . VAL A 1 169 ? -17.041 -0.589 5.126 1.00 94.12 169 VAL A N 1
ATOM 1405 C CA . VAL A 1 169 ? -17.144 0.497 6.111 1.00 94.12 169 VAL A CA 1
ATOM 1406 C C . VAL A 1 169 ? -16.056 0.366 7.176 1.00 94.12 169 VAL A C 1
ATOM 1408 O O . VAL A 1 169 ? -15.386 1.349 7.486 1.00 94.12 169 VAL A O 1
ATOM 1411 N N . PHE A 1 170 ? -15.806 -0.843 7.686 1.00 95.12 170 PHE A N 1
ATOM 1412 C CA . PHE A 1 170 ? -14.685 -1.100 8.593 1.00 95.12 170 PHE A CA 1
ATOM 1413 C C . PHE A 1 170 ? -13.333 -0.732 7.976 1.00 95.12 170 PHE A C 1
ATOM 1415 O O . PHE A 1 170 ? -12.519 -0.074 8.621 1.00 95.12 170 PHE A O 1
ATOM 1422 N N . SER A 1 171 ? -13.111 -1.128 6.722 1.00 95.44 171 SER A N 1
ATOM 1423 C CA . SER A 1 171 ? -11.877 -0.833 5.987 1.00 95.44 171 SER A CA 1
ATOM 1424 C C . SER A 1 171 ? -11.683 0.671 5.836 1.00 95.44 171 SER A C 1
ATOM 1426 O O . SER A 1 171 ? -10.598 1.172 6.098 1.00 95.44 171 SER A O 1
ATOM 1428 N N . ILE A 1 172 ? -12.747 1.412 5.519 1.00 94.25 172 ILE A N 1
ATOM 1429 C CA . ILE A 1 172 ? -12.725 2.877 5.449 1.00 94.25 172 ILE A CA 1
ATOM 1430 C C . ILE A 1 172 ? -12.307 3.484 6.796 1.00 94.25 172 ILE A C 1
ATOM 1432 O O . ILE A 1 172 ? -11.425 4.338 6.828 1.00 94.25 172 ILE A O 1
ATOM 1436 N N . TYR A 1 173 ? -12.877 3.032 7.919 1.00 94.50 173 TYR A N 1
ATOM 1437 C CA . TYR A 1 173 ? -12.469 3.523 9.243 1.00 94.50 173 TYR A CA 1
ATOM 1438 C C . TYR A 1 173 ? -11.009 3.199 9.569 1.00 94.50 173 TYR A C 1
ATOM 1440 O O . TYR A 1 173 ? -10.297 4.056 10.095 1.00 94.50 173 TYR A O 1
ATOM 1448 N N . TYR A 1 174 ? -10.552 1.990 9.238 1.00 95.50 174 TYR A N 1
ATOM 1449 C CA . TYR A 1 174 ? -9.155 1.612 9.422 1.00 95.50 174 TYR A CA 1
ATOM 1450 C C . TYR A 1 174 ? -8.220 2.484 8.579 1.00 95.50 174 TYR A C 1
ATOM 1452 O O . TYR A 1 174 ? -7.232 2.990 9.101 1.00 95.50 174 TYR A O 1
ATOM 1460 N N . TYR A 1 175 ? -8.559 2.729 7.313 1.00 94.19 175 TYR A N 1
ATOM 1461 C CA . TYR A 1 175 ? -7.764 3.581 6.433 1.00 94.19 175 TYR A CA 1
ATOM 1462 C C . TYR A 1 175 ? -7.759 5.045 6.882 1.00 94.19 175 TYR A C 1
ATOM 1464 O O . TYR A 1 175 ? -6.727 5.700 6.788 1.00 94.19 175 TYR A O 1
ATOM 1472 N N . ASN A 1 176 ? -8.863 5.560 7.433 1.00 94.38 176 ASN A N 1
ATOM 1473 C CA . ASN A 1 176 ? -8.884 6.901 8.028 1.00 94.38 176 ASN A CA 1
ATOM 1474 C C . ASN A 1 176 ? -7.865 7.013 9.161 1.00 94.38 176 ASN A C 1
ATOM 1476 O O . ASN A 1 176 ? -7.110 7.981 9.223 1.00 94.38 176 ASN A O 1
ATOM 1480 N N . PHE A 1 177 ? -7.828 6.011 10.039 1.00 95.62 177 PHE A N 1
ATOM 1481 C CA . PHE A 1 177 ? -6.837 5.949 11.102 1.00 95.62 177 PHE A CA 1
ATOM 1482 C C . PHE A 1 177 ? -5.415 5.781 10.551 1.00 95.62 177 PHE A C 1
ATOM 1484 O O . PHE A 1 177 ? -4.518 6.494 10.989 1.00 95.62 177 PHE A O 1
ATOM 1491 N N . PHE A 1 178 ? -5.215 4.904 9.565 1.00 94.81 178 PHE A N 1
ATOM 1492 C CA . PHE A 1 178 ? -3.929 4.698 8.897 1.00 94.81 178 PHE A CA 1
ATOM 1493 C C . PHE A 1 178 ? -3.385 5.996 8.292 1.00 94.81 178 PHE A C 1
ATOM 1495 O O . PHE A 1 178 ? -2.244 6.350 8.557 1.00 94.81 178 PHE A O 1
ATOM 1502 N N . TYR A 1 179 ? -4.194 6.742 7.536 1.00 93.88 179 TYR A N 1
ATOM 1503 C CA . TYR A 1 179 ? -3.765 8.005 6.933 1.00 93.88 179 TYR A CA 1
ATOM 1504 C C . TYR A 1 179 ? -3.548 9.104 7.966 1.00 93.88 179 TYR A C 1
ATOM 1506 O O . TYR A 1 179 ? -2.622 9.899 7.827 1.00 93.88 179 TYR A O 1
ATOM 1514 N N . PHE A 1 180 ? -4.357 9.143 9.023 1.00 95.62 180 PHE A N 1
ATOM 1515 C CA . PHE A 1 180 ? -4.144 10.069 10.128 1.00 95.62 180 PHE A CA 1
ATOM 1516 C C . PHE A 1 180 ? -2.817 9.786 10.851 1.00 95.62 180 PHE A C 1
ATOM 1518 O O . PHE A 1 180 ? -1.972 10.671 10.964 1.00 95.62 180 PHE A O 1
ATOM 1525 N N . ALA A 1 181 ? -2.599 8.543 11.283 1.00 95.69 181 ALA A N 1
ATOM 1526 C CA . ALA A 1 181 ? -1.369 8.118 11.943 1.00 95.69 181 ALA A CA 1
ATOM 1527 C C . ALA A 1 181 ? -0.151 8.267 11.018 1.00 95.69 181 ALA A C 1
ATOM 1529 O O . ALA A 1 181 ? 0.884 8.768 11.442 1.00 95.69 181 ALA A O 1
ATOM 1530 N N . GLY A 1 182 ? -0.297 7.926 9.737 1.00 92.12 182 GLY A N 1
ATOM 1531 C CA . GLY A 1 182 ? 0.723 8.135 8.713 1.00 92.12 182 GLY A CA 1
ATOM 1532 C C . GLY A 1 182 ? 1.065 9.612 8.518 1.00 92.12 182 GLY A C 1
ATOM 1533 O O . GLY A 1 182 ? 2.235 9.951 8.388 1.00 92.12 182 GLY A O 1
ATOM 1534 N N . SER A 1 183 ? 0.079 10.511 8.580 1.00 92.25 183 SER A N 1
ATOM 1535 C CA . SER A 1 183 ? 0.322 11.961 8.528 1.00 92.25 183 SER A CA 1
ATOM 1536 C C . SER A 1 183 ? 1.155 12.426 9.723 1.00 92.25 183 SER A C 1
ATOM 1538 O O . SER A 1 183 ? 2.115 13.174 9.549 1.00 92.25 183 SER A O 1
ATOM 1540 N N . LEU A 1 184 ? 0.840 11.939 10.930 1.00 94.25 184 LEU A N 1
ATOM 1541 C CA . LEU A 1 184 ? 1.651 12.208 12.122 1.00 94.25 184 LEU A CA 1
ATOM 1542 C C . LEU A 1 184 ? 3.064 11.644 11.981 1.00 94.25 184 LEU A C 1
ATOM 1544 O O . LEU A 1 184 ? 4.017 12.301 12.384 1.00 94.25 184 LEU A O 1
ATOM 1548 N N . GLN A 1 185 ? 3.207 10.460 11.387 1.00 91.81 185 GLN A N 1
ATOM 1549 C CA . GLN A 1 185 ? 4.505 9.835 11.160 1.00 91.81 185 GLN A CA 1
ATOM 1550 C C . GLN A 1 185 ? 5.373 10.655 10.199 1.00 91.81 185 GLN A C 1
ATOM 1552 O O . GLN A 1 185 ? 6.550 10.858 10.484 1.00 91.81 185 GLN A O 1
ATOM 1557 N N . VAL A 1 186 ? 4.802 11.169 9.104 1.00 89.38 186 VAL A N 1
ATOM 1558 C CA . VAL A 1 186 ? 5.512 12.050 8.159 1.00 89.38 186 VAL A CA 1
ATOM 1559 C C . VAL A 1 186 ? 5.989 13.320 8.866 1.00 89.38 186 VAL A C 1
ATOM 1561 O O . VAL A 1 186 ? 7.161 13.665 8.764 1.00 89.38 186 VAL A O 1
ATOM 1564 N N . ILE A 1 187 ? 5.116 13.970 9.642 1.00 90.50 187 ILE A N 1
ATOM 1565 C CA . ILE A 1 187 ? 5.463 15.182 10.403 1.00 90.50 187 ILE A CA 1
ATOM 1566 C C . ILE A 1 187 ? 6.547 14.889 11.450 1.00 90.50 187 ILE A C 1
ATOM 1568 O O . ILE A 1 187 ? 7.507 15.647 11.576 1.00 90.50 187 ILE A O 1
ATOM 1572 N N . ALA A 1 188 ? 6.415 13.789 12.194 1.00 90.81 188 ALA A N 1
ATOM 1573 C CA . ALA A 1 188 ? 7.377 13.391 13.216 1.00 90.81 188 ALA A CA 1
ATOM 1574 C C . ALA A 1 188 ? 8.758 13.090 12.622 1.00 90.81 188 ALA A C 1
ATOM 1576 O O . ALA A 1 188 ? 9.765 13.410 13.244 1.00 90.81 188 ALA A O 1
ATOM 1577 N N . ASN A 1 189 ? 8.814 12.521 11.415 1.00 87.25 189 ASN A N 1
ATOM 1578 C CA . ASN A 1 189 ? 10.074 12.246 10.732 1.00 87.25 189 ASN A CA 1
ATOM 1579 C C . ASN A 1 189 ? 10.791 13.524 10.267 1.00 87.25 189 ASN A C 1
ATOM 1581 O O . ASN A 1 189 ? 12.016 13.556 10.234 1.00 87.25 189 ASN A O 1
ATOM 1585 N N . SER A 1 190 ? 10.052 14.593 9.955 1.00 86.06 190 SER A N 1
ATOM 1586 C CA . SER A 1 190 ? 10.639 15.895 9.606 1.00 86.06 190 SER A CA 1
ATOM 1587 C C . SER A 1 190 ? 11.273 16.623 10.801 1.00 86.06 190 SER A C 1
ATOM 1589 O O . SER A 1 190 ? 11.979 17.610 10.607 1.00 86.06 190 SER A O 1
ATOM 1591 N N . ILE A 1 191 ? 11.030 16.166 12.036 1.00 89.81 191 ILE A N 1
ATOM 1592 C CA . ILE A 1 191 ? 11.547 16.783 13.262 1.00 89.81 191 ILE A CA 1
ATOM 1593 C C . ILE A 1 191 ? 12.495 15.785 13.955 1.00 89.81 191 ILE A C 1
ATOM 1595 O O . ILE A 1 191 ? 12.018 14.833 14.574 1.00 89.81 191 ILE A O 1
ATOM 1599 N N . PRO A 1 192 ? 13.827 16.006 13.953 1.00 88.19 192 PRO A N 1
ATOM 1600 C CA . PRO A 1 192 ? 14.801 15.017 14.434 1.00 88.19 192 PRO A CA 1
ATOM 1601 C C . PRO A 1 192 ? 14.547 14.489 15.854 1.00 88.19 192 PRO A C 1
ATOM 1603 O O . PRO A 1 192 ? 14.696 13.296 16.111 1.00 88.19 192 PRO A O 1
ATOM 1606 N N . ILE A 1 193 ? 14.093 15.345 16.779 1.00 92.62 193 ILE A N 1
ATOM 1607 C CA . ILE A 1 193 ? 13.820 14.944 18.171 1.00 92.62 193 ILE A CA 1
ATOM 1608 C C . ILE A 1 193 ? 12.602 14.019 18.321 1.00 92.62 193 ILE A C 1
ATOM 1610 O O . ILE A 1 193 ? 12.445 13.369 19.352 1.00 92.62 193 ILE A O 1
ATOM 1614 N N . LEU A 1 194 ? 11.739 13.945 17.305 1.00 91.19 194 LEU A N 1
ATOM 1615 C CA . LEU A 1 194 ? 10.542 13.104 17.282 1.00 91.19 194 LEU A CA 1
ATOM 1616 C C . LEU A 1 194 ? 10.720 11.842 16.430 1.00 91.19 194 LEU A C 1
ATOM 1618 O O . LEU A 1 194 ? 9.797 11.029 16.378 1.00 91.19 194 LEU A O 1
ATOM 1622 N N . ALA A 1 195 ? 11.888 11.615 15.824 1.00 84.31 195 ALA A N 1
ATOM 1623 C CA . ALA A 1 195 ? 12.118 10.474 14.936 1.00 84.31 195 ALA A CA 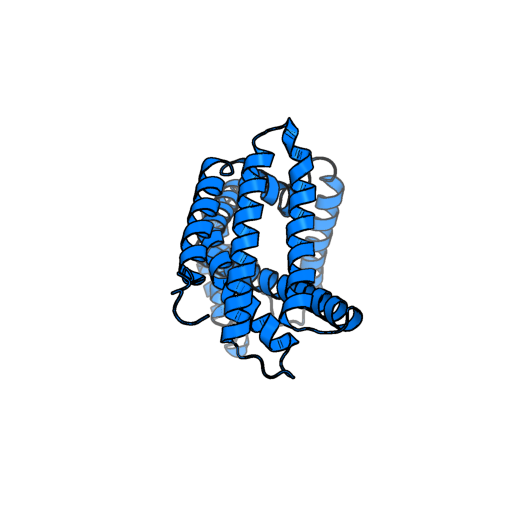1
ATOM 1624 C C . ALA A 1 195 ? 11.838 9.116 15.613 1.00 84.31 195 ALA A C 1
ATOM 1626 O O . ALA A 1 195 ? 11.251 8.228 14.999 1.00 84.31 195 ALA A O 1
ATOM 1627 N N . TRP A 1 196 ? 12.144 8.968 16.907 1.00 87.31 196 TRP A N 1
ATOM 1628 C CA . TRP A 1 196 ? 11.851 7.752 17.685 1.00 87.31 196 TRP A CA 1
ATOM 1629 C C . TRP A 1 196 ? 10.350 7.421 17.761 1.00 87.31 196 TRP A C 1
ATOM 1631 O O . TRP A 1 196 ? 9.970 6.253 17.867 1.00 87.31 196 TRP A O 1
ATOM 1641 N N . SER A 1 197 ? 9.483 8.437 17.681 1.00 91.81 197 SER A N 1
ATOM 1642 C CA . SER A 1 197 ? 8.032 8.252 17.739 1.00 91.81 197 SER A CA 1
ATOM 1643 C C . SER A 1 197 ? 7.477 7.578 16.481 1.00 91.81 197 SER A C 1
ATOM 1645 O O . SER A 1 197 ? 6.427 6.941 16.551 1.00 91.81 197 SER A O 1
ATOM 1647 N N . THR A 1 198 ? 8.199 7.628 15.354 1.00 89.38 198 THR A N 1
ATOM 1648 C CA . THR A 1 198 ? 7.773 7.001 14.092 1.00 89.38 198 THR A CA 1
ATOM 1649 C C . THR A 1 198 ? 7.611 5.486 14.235 1.00 89.38 198 THR A C 1
ATOM 1651 O O . THR A 1 198 ? 6.597 4.933 13.810 1.00 89.38 198 THR A O 1
ATOM 1654 N N . THR A 1 199 ? 8.540 4.824 14.929 1.00 90.12 199 THR A N 1
ATOM 1655 C CA . THR A 1 199 ? 8.476 3.388 15.231 1.00 90.12 199 THR A CA 1
ATOM 1656 C C . THR A 1 199 ? 7.253 3.051 16.081 1.00 90.12 199 THR A C 1
ATOM 1658 O O . THR A 1 199 ? 6.545 2.080 15.812 1.00 90.12 199 THR A O 1
ATOM 1661 N N . ILE A 1 200 ? 6.955 3.880 17.084 1.00 96.00 200 ILE A N 1
ATOM 1662 C CA . ILE A 1 200 ? 5.801 3.690 17.975 1.00 96.00 200 ILE A CA 1
ATOM 1663 C C . ILE A 1 200 ? 4.491 3.857 17.206 1.00 96.00 200 ILE A C 1
ATOM 1665 O O . ILE A 1 200 ? 3.581 3.043 17.364 1.00 96.00 200 ILE A O 1
ATOM 1669 N N . ILE A 1 201 ? 4.401 4.871 16.344 1.00 95.25 201 ILE A N 1
ATOM 1670 C CA . ILE A 1 201 ? 3.239 5.090 15.475 1.00 95.25 201 ILE A CA 1
ATOM 1671 C C . ILE A 1 201 ? 3.056 3.899 14.521 1.00 95.25 201 ILE A C 1
ATOM 1673 O O . ILE A 1 201 ? 1.934 3.422 14.353 1.00 95.25 201 ILE A O 1
ATOM 1677 N N . GLY A 1 202 ? 4.144 3.351 13.970 1.00 92.75 202 GLY A N 1
ATOM 1678 C CA . GLY A 1 202 ? 4.111 2.137 13.150 1.00 92.75 202 GLY A CA 1
ATOM 1679 C C . GLY A 1 202 ? 3.515 0.938 13.896 1.00 92.75 202 GLY A C 1
ATOM 1680 O O . GLY A 1 202 ? 2.572 0.305 13.414 1.00 92.75 202 GLY A O 1
ATOM 1681 N N . PHE A 1 203 ? 3.984 0.663 15.117 1.00 95.56 203 PHE A N 1
ATOM 1682 C CA . PHE A 1 203 ? 3.381 -0.372 15.966 1.00 95.56 203 PHE A CA 1
ATOM 1683 C C . PHE A 1 203 ? 1.916 -0.074 16.289 1.00 95.56 203 PHE A C 1
ATOM 1685 O O . PHE A 1 203 ? 1.091 -0.988 16.304 1.00 95.56 203 PHE A O 1
ATOM 1692 N N . TRP A 1 204 ? 1.567 1.192 16.507 1.00 97.00 204 TRP A N 1
ATOM 1693 C CA . TRP A 1 204 ? 0.197 1.601 16.790 1.00 97.00 204 TRP A CA 1
ATOM 1694 C C . TRP A 1 204 ? -0.748 1.305 15.618 1.00 97.00 204 TRP A C 1
ATOM 1696 O O . TRP A 1 204 ? -1.837 0.777 15.843 1.00 97.00 204 TRP A O 1
ATOM 1706 N N . ILE A 1 205 ? -0.312 1.537 14.376 1.00 95.31 205 ILE A N 1
ATOM 1707 C CA . ILE A 1 205 ? -1.052 1.201 13.145 1.00 95.31 205 ILE A CA 1
ATOM 1708 C C . ILE A 1 205 ? -1.355 -0.298 13.056 1.00 95.31 205 ILE A C 1
ATOM 1710 O O . ILE A 1 205 ? -2.492 -0.702 12.778 1.00 95.31 205 ILE A O 1
ATOM 1714 N N . VAL A 1 206 ? -0.340 -1.122 13.312 1.00 94.94 206 VAL A N 1
ATOM 1715 C CA . VAL A 1 206 ? -0.420 -2.587 13.250 1.00 94.94 206 VAL A CA 1
ATOM 1716 C C . VAL A 1 206 ? -1.334 -3.116 14.363 1.00 94.94 206 VAL A C 1
ATOM 1718 O O . VAL A 1 206 ? -2.304 -3.831 14.104 1.00 94.94 206 VAL A O 1
ATOM 1721 N N . LEU A 1 207 ? -1.101 -2.692 15.607 1.00 96.38 207 LEU A N 1
ATOM 1722 C CA . LEU A 1 207 ? -1.891 -3.122 16.763 1.00 96.38 207 LEU A CA 1
ATOM 1723 C C . LEU A 1 207 ? -3.347 -2.663 16.681 1.00 96.38 207 LEU A C 1
ATOM 1725 O O . LEU A 1 207 ? -4.249 -3.425 17.038 1.00 96.38 207 LEU A O 1
ATOM 1729 N N . TYR A 1 208 ? -3.604 -1.451 16.187 1.00 96.88 208 TYR A N 1
ATOM 1730 C CA . TYR A 1 208 ? -4.963 -0.942 16.033 1.00 96.88 208 TYR A CA 1
ATOM 1731 C C . TYR A 1 208 ? -5.811 -1.867 15.158 1.00 96.88 208 TYR A C 1
ATOM 1733 O O . TYR A 1 208 ? -6.951 -2.147 15.524 1.00 96.88 208 TYR A O 1
ATOM 1741 N N . LEU A 1 209 ? -5.261 -2.414 14.066 1.00 96.44 209 LEU A N 1
ATOM 1742 C CA . LEU A 1 209 ? -5.994 -3.354 13.214 1.00 96.44 209 LEU A CA 1
ATOM 1743 C C . LEU A 1 209 ? -6.413 -4.615 13.983 1.00 96.44 209 LEU A C 1
ATOM 1745 O O . LEU A 1 209 ? -7.569 -5.036 13.893 1.00 96.44 209 LEU A O 1
ATOM 1749 N N . LEU A 1 210 ? -5.514 -5.187 14.791 1.00 96.81 210 LEU A N 1
ATOM 1750 C CA . LEU A 1 210 ? -5.810 -6.366 15.613 1.00 96.81 210 LEU A CA 1
ATOM 1751 C C . LEU A 1 210 ? -6.967 -6.092 16.585 1.00 96.81 210 LEU A C 1
ATOM 1753 O O . LEU A 1 210 ? -7.927 -6.870 16.666 1.00 96.81 210 LEU A O 1
ATOM 1757 N N . PHE A 1 211 ? -6.906 -4.966 17.300 1.00 96.44 211 PHE A N 1
ATOM 1758 C CA . PHE A 1 211 ? -7.959 -4.559 18.233 1.00 96.44 211 PHE A CA 1
ATOM 1759 C C . PHE A 1 211 ? -9.272 -4.217 17.516 1.00 96.44 211 PHE A C 1
ATOM 1761 O O . PHE A 1 211 ? -10.350 -4.573 18.001 1.00 96.44 211 PHE A O 1
ATOM 1768 N N . ALA A 1 212 ? -9.204 -3.577 16.349 1.00 95.81 212 ALA A N 1
ATOM 1769 C CA . ALA A 1 212 ? -10.367 -3.225 15.544 1.00 95.81 212 ALA A CA 1
ATOM 1770 C C . ALA A 1 212 ? -11.087 -4.486 15.038 1.00 95.81 212 ALA A C 1
ATOM 1772 O O . ALA A 1 212 ? -12.301 -4.611 15.215 1.00 95.81 212 ALA A O 1
ATOM 1773 N N . MET A 1 213 ? -10.349 -5.479 14.527 1.00 95.25 213 MET A N 1
ATOM 1774 C CA . MET A 1 213 ? -10.905 -6.783 14.137 1.00 95.25 213 MET A CA 1
ATOM 1775 C C . MET A 1 213 ? -11.532 -7.513 15.330 1.00 95.25 213 MET A C 1
ATOM 1777 O O . MET A 1 213 ? -12.623 -8.079 15.219 1.00 95.25 213 MET A O 1
ATOM 1781 N N . LYS A 1 214 ? -10.877 -7.489 16.498 1.00 95.12 214 LYS A N 1
ATOM 1782 C CA . LYS A 1 214 ? -11.423 -8.070 17.734 1.00 95.12 214 LYS A CA 1
ATOM 1783 C C . LYS A 1 214 ? -12.764 -7.437 18.109 1.00 95.12 214 LYS A C 1
ATOM 1785 O O . LYS A 1 214 ? -13.692 -8.164 18.468 1.00 95.12 214 LYS A O 1
ATOM 1790 N N . ARG A 1 215 ? -12.863 -6.108 18.027 1.00 93.19 215 ARG A N 1
ATOM 1791 C CA . ARG A 1 215 ? -14.061 -5.340 18.391 1.00 93.19 215 ARG A CA 1
ATOM 1792 C C . ARG A 1 215 ? -15.204 -5.542 17.398 1.00 93.19 215 ARG A C 1
ATOM 1794 O O . ARG A 1 215 ? -16.329 -5.764 17.833 1.00 93.19 215 ARG A O 1
ATOM 1801 N N . MET A 1 216 ? -14.918 -5.505 16.097 1.00 93.31 216 MET A N 1
ATOM 1802 C CA . MET A 1 216 ? -15.928 -5.654 15.045 1.00 93.31 216 MET A CA 1
ATOM 1803 C C . MET A 1 216 ? -16.507 -7.072 15.018 1.00 93.31 216 MET A C 1
ATOM 1805 O O . MET A 1 216 ? -17.714 -7.249 15.137 1.00 93.31 216 MET A O 1
ATOM 1809 N N . TYR A 1 217 ? -15.651 -8.093 14.912 1.00 92.44 217 TYR A N 1
ATOM 1810 C CA . TYR A 1 217 ? -16.106 -9.468 14.674 1.00 92.44 217 TYR A CA 1
ATOM 1811 C C . TYR A 1 217 ? -16.439 -10.250 15.949 1.00 92.44 217 TYR A C 1
ATOM 1813 O O . TYR A 1 217 ? -16.908 -11.386 15.855 1.00 92.44 217 TYR A O 1
ATOM 1821 N N . LYS A 1 218 ? -16.163 -9.681 17.133 1.00 91.19 218 LYS A N 1
ATOM 1822 C CA . LYS A 1 218 ? -16.494 -10.235 18.462 1.00 91.19 218 LYS A CA 1
ATOM 1823 C C . LYS A 1 218 ? -16.041 -11.694 18.678 1.00 91.19 218 LYS A C 1
ATOM 1825 O O . LYS A 1 218 ? -16.679 -12.460 19.394 1.00 91.19 218 LYS A O 1
ATOM 1830 N N . GLN A 1 219 ? -14.927 -12.105 18.065 1.00 90.12 219 GLN A N 1
ATOM 1831 C CA . GLN A 1 219 ? -14.385 -13.470 18.182 1.00 90.12 219 GLN A CA 1
ATOM 1832 C C . GLN A 1 219 ? -13.458 -13.634 19.390 1.00 90.12 219 GLN A C 1
ATOM 1834 O O . GLN A 1 219 ? -12.980 -12.650 19.947 1.00 90.12 219 GLN A O 1
ATOM 1839 N N . SER A 1 220 ? -13.169 -14.874 19.806 1.00 94.19 220 SER A N 1
ATOM 1840 C CA . SER A 1 220 ? -12.154 -15.147 20.835 1.00 94.19 220 SER A CA 1
ATOM 1841 C C . SER A 1 220 ? -10.753 -14.748 20.357 1.00 94.19 220 SER A C 1
ATOM 1843 O O . SER A 1 220 ? -10.459 -14.795 19.164 1.00 94.19 220 SER A O 1
ATOM 1845 N N . TRP A 1 221 ? -9.872 -14.372 21.290 1.00 94.25 221 TRP A N 1
ATOM 1846 C CA . TRP A 1 221 ? -8.535 -13.848 20.971 1.00 94.25 221 TRP A CA 1
ATOM 1847 C C . TRP A 1 221 ? -7.712 -14.770 20.068 1.00 94.25 221 TRP A C 1
ATOM 1849 O O . TRP A 1 221 ? -7.157 -14.303 19.082 1.00 94.25 221 TRP A O 1
ATOM 1859 N N . ARG A 1 222 ? -7.715 -16.084 20.330 1.00 95.06 222 ARG A N 1
ATOM 1860 C CA . ARG A 1 222 ? -6.992 -17.068 19.505 1.00 95.06 222 ARG A CA 1
ATOM 1861 C C . ARG A 1 222 ? -7.451 -17.054 18.043 1.00 95.06 222 ARG A C 1
ATOM 1863 O O . ARG A 1 222 ? -6.628 -17.050 17.137 1.00 95.06 222 ARG A O 1
ATOM 1870 N N . LYS A 1 223 ? -8.769 -17.001 17.812 1.00 93.69 223 LYS A N 1
ATOM 1871 C CA . LYS A 1 223 ? -9.338 -16.945 16.458 1.00 93.69 223 LYS A CA 1
ATOM 1872 C C . LYS A 1 223 ? -9.023 -15.612 15.785 1.00 93.69 223 LYS A C 1
ATOM 1874 O O . LYS A 1 223 ? -8.678 -15.612 14.609 1.00 93.69 223 LYS A O 1
ATOM 1879 N N . THR A 1 224 ? -9.106 -14.503 16.522 1.00 95.56 224 THR A N 1
ATOM 1880 C CA . THR A 1 224 ? -8.769 -13.180 15.985 1.00 95.56 224 THR A CA 1
ATOM 1881 C C . THR A 1 224 ? -7.300 -13.090 15.594 1.00 95.56 224 THR A C 1
ATOM 1883 O O . THR A 1 224 ? -7.029 -12.638 14.493 1.00 95.56 224 THR A O 1
ATOM 1886 N N . ILE A 1 225 ? -6.373 -13.554 16.436 1.00 96.75 225 ILE A N 1
ATOM 1887 C CA . ILE A 1 225 ? -4.932 -13.525 16.143 1.00 96.75 225 ILE A CA 1
ATOM 1888 C C . ILE A 1 225 ? -4.616 -14.389 14.919 1.00 96.75 225 ILE A C 1
ATOM 1890 O O . ILE A 1 225 ? -3.967 -13.910 14.000 1.00 96.75 225 ILE A O 1
ATOM 1894 N N . LEU A 1 226 ? -5.144 -15.618 14.847 1.00 96.50 226 LEU A N 1
ATOM 1895 C CA . LEU A 1 226 ? -4.933 -16.486 13.682 1.00 96.50 226 LEU A CA 1
ATOM 1896 C C . LEU A 1 226 ? -5.423 -15.829 12.384 1.00 96.50 226 LEU A C 1
ATOM 1898 O O . LEU A 1 226 ? -4.726 -15.822 11.372 1.00 96.50 226 LEU A O 1
ATOM 1902 N N . LYS A 1 227 ? -6.627 -15.253 12.419 1.00 95.44 227 LYS A N 1
ATOM 1903 C CA . LYS A 1 227 ? -7.205 -14.536 11.282 1.00 95.44 227 LYS A CA 1
ATOM 1904 C C . LYS A 1 227 ? -6.408 -13.288 10.931 1.00 95.44 227 LYS A C 1
ATOM 1906 O O . LYS A 1 227 ? -6.182 -13.034 9.761 1.00 95.44 227 LYS A O 1
ATOM 1911 N N . TYR A 1 228 ? -5.962 -12.539 11.924 1.00 96.75 228 TYR A N 1
ATOM 1912 C CA . TYR A 1 228 ? -5.119 -11.369 11.745 1.00 96.75 228 TYR A CA 1
ATOM 1913 C C . TYR A 1 228 ? -3.800 -11.727 11.044 1.00 96.75 228 TYR A C 1
ATOM 1915 O O . TYR A 1 228 ? -3.448 -11.094 10.054 1.00 96.75 228 TYR A O 1
ATOM 1923 N N . THR A 1 229 ? -3.119 -12.795 11.467 1.00 96.62 229 THR A N 1
ATOM 1924 C CA . THR A 1 229 ? -1.904 -13.282 10.795 1.00 96.62 229 THR A CA 1
ATOM 1925 C C . THR A 1 229 ? -2.189 -13.724 9.360 1.00 96.62 229 THR A C 1
ATOM 1927 O O . THR A 1 229 ? -1.474 -13.329 8.442 1.00 96.62 229 THR A O 1
ATOM 1930 N N . LEU A 1 230 ? -3.264 -14.491 9.139 1.00 97.06 230 LEU A N 1
ATOM 1931 C CA . LEU A 1 230 ? -3.657 -14.930 7.796 1.00 97.06 230 LEU A CA 1
ATOM 1932 C C . LEU A 1 230 ? -4.043 -13.750 6.892 1.00 97.06 230 LEU A C 1
ATOM 1934 O O . LEU A 1 230 ? -3.745 -13.760 5.698 1.00 97.06 230 LEU A O 1
ATOM 1938 N N . PHE A 1 231 ? -4.681 -12.729 7.463 1.00 96.94 231 PHE A N 1
ATOM 1939 C CA . PHE A 1 231 ? -5.006 -11.486 6.783 1.00 96.94 231 PHE A CA 1
ATOM 1940 C C . PHE A 1 231 ? -3.736 -10.771 6.329 1.00 96.94 231 PHE A C 1
ATOM 1942 O O . PHE A 1 231 ? -3.624 -10.473 5.148 1.00 96.94 231 PHE A O 1
ATOM 1949 N N . PHE A 1 232 ? -2.765 -10.561 7.225 1.00 94.75 232 PHE A N 1
ATOM 1950 C CA . PHE A 1 232 ? -1.488 -9.927 6.882 1.00 94.75 232 PHE A CA 1
ATOM 1951 C C . PHE A 1 232 ? -0.747 -10.677 5.779 1.00 94.75 232 PHE A C 1
ATOM 1953 O O . PHE A 1 232 ? -0.303 -10.055 4.819 1.00 94.75 232 PHE A O 1
ATOM 1960 N N . PHE A 1 233 ? -0.669 -12.006 5.875 1.00 96.00 233 PHE A N 1
ATOM 1961 C CA . PHE A 1 233 ? -0.043 -12.829 4.843 1.00 96.00 233 PHE A CA 1
ATOM 1962 C C . PHE A 1 233 ? -0.750 -12.680 3.487 1.00 96.00 233 PHE A C 1
ATOM 1964 O O . PHE A 1 233 ? -0.115 -12.385 2.478 1.00 96.00 233 PHE A O 1
ATOM 1971 N N . SER A 1 234 ? -2.079 -12.814 3.467 1.00 95.25 234 SER A N 1
ATOM 1972 C CA . SER A 1 234 ? -2.869 -12.701 2.232 1.00 95.25 234 SER A CA 1
ATOM 1973 C C . SER A 1 234 ? -2.807 -11.291 1.640 1.00 95.25 234 SER A C 1
ATOM 1975 O O . SER A 1 234 ? -2.740 -11.125 0.426 1.00 95.25 234 SER A O 1
ATOM 1977 N N . PHE A 1 235 ? -2.808 -10.271 2.498 1.00 93.69 235 PHE A N 1
ATOM 1978 C CA . PHE A 1 235 ? -2.685 -8.874 2.106 1.00 93.69 235 PHE A CA 1
ATOM 1979 C C . PHE A 1 235 ? -1.305 -8.582 1.516 1.00 93.69 235 PHE A C 1
ATOM 1981 O O . PHE A 1 235 ? -1.226 -7.941 0.476 1.00 93.69 235 PHE A O 1
ATOM 1988 N N . PHE A 1 236 ? -0.232 -9.113 2.108 1.00 92.00 236 PHE A N 1
ATOM 1989 C CA . PHE A 1 236 ? 1.122 -8.985 1.571 1.00 92.00 236 PHE A CA 1
ATOM 1990 C C . PHE A 1 236 ? 1.249 -9.610 0.176 1.00 92.00 236 PHE A C 1
ATOM 1992 O O . PHE A 1 236 ? 1.760 -8.967 -0.737 1.00 92.00 236 PHE A O 1
ATOM 1999 N N . VAL A 1 237 ? 0.710 -10.819 -0.025 1.00 93.00 237 VAL A N 1
ATOM 2000 C CA . VAL A 1 237 ? 0.670 -11.464 -1.351 1.00 93.00 237 VAL A CA 1
ATOM 2001 C C . VAL A 1 237 ? -0.123 -10.619 -2.352 1.00 93.00 237 VAL A C 1
ATOM 2003 O O . VAL A 1 237 ? 0.331 -10.410 -3.474 1.00 93.00 237 VAL A O 1
ATOM 2006 N N . LEU A 1 238 ? -1.281 -10.087 -1.948 1.00 91.69 238 LEU A N 1
ATOM 2007 C CA . LEU A 1 238 ? -2.112 -9.237 -2.805 1.00 91.69 238 LEU A CA 1
ATOM 2008 C C . LEU A 1 238 ? -1.390 -7.945 -3.208 1.00 91.69 238 LEU A C 1
ATOM 2010 O O . LEU A 1 238 ? -1.429 -7.562 -4.377 1.00 91.69 238 LEU A O 1
ATOM 2014 N N . VAL A 1 239 ? -0.705 -7.297 -2.264 1.00 87.62 239 VAL A N 1
ATOM 2015 C CA . VAL A 1 239 ? 0.132 -6.119 -2.529 1.00 87.62 239 VAL A CA 1
ATOM 2016 C C . VAL A 1 239 ? 1.268 -6.476 -3.488 1.00 87.62 239 VAL A C 1
ATOM 2018 O O . VAL A 1 239 ? 1.479 -5.752 -4.455 1.00 87.62 239 VAL A O 1
ATOM 2021 N N . GLY A 1 240 ? 1.947 -7.608 -3.281 1.00 87.81 240 GLY A N 1
ATOM 2022 C CA . GLY A 1 240 ? 3.011 -8.085 -4.169 1.00 87.81 240 GLY A CA 1
ATOM 2023 C C . GLY A 1 240 ? 2.533 -8.307 -5.605 1.00 87.81 240 GLY A C 1
ATOM 2024 O O . GLY A 1 240 ? 3.168 -7.835 -6.545 1.00 87.81 240 GLY A O 1
ATOM 2025 N N . ILE A 1 241 ? 1.367 -8.936 -5.784 1.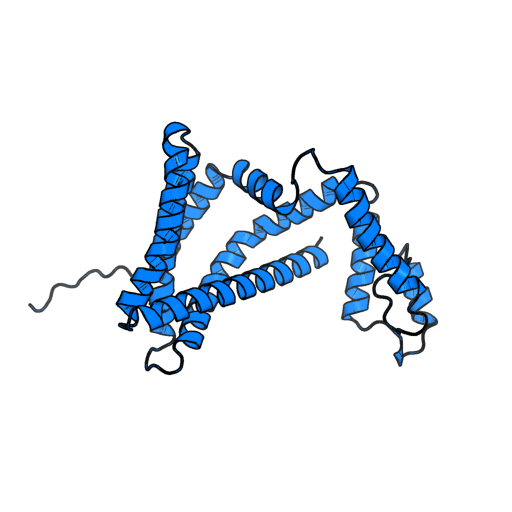00 90.06 241 ILE A N 1
ATOM 2026 C CA . ILE A 1 241 ? 0.732 -9.098 -7.102 1.00 90.06 241 ILE A CA 1
ATOM 2027 C C . ILE A 1 241 ? 0.391 -7.731 -7.710 1.00 90.06 241 ILE A C 1
ATOM 2029 O O . ILE A 1 241 ? 0.662 -7.499 -8.886 1.00 90.06 241 ILE A O 1
ATOM 2033 N N . GLY A 1 242 ? -0.169 -6.809 -6.923 1.00 86.75 242 GLY A N 1
ATOM 2034 C CA . GLY A 1 242 ? -0.497 -5.458 -7.385 1.00 86.75 242 GLY A CA 1
ATOM 2035 C C . GLY A 1 242 ? 0.732 -4.678 -7.858 1.00 86.75 242 GLY A C 1
ATOM 2036 O O . GLY A 1 242 ? 0.696 -4.060 -8.922 1.00 86.75 242 GLY A O 1
ATOM 2037 N N . ILE A 1 243 ? 1.837 -4.757 -7.110 1.00 85.44 243 ILE A N 1
ATOM 2038 C CA . ILE A 1 243 ? 3.124 -4.156 -7.485 1.00 85.44 243 ILE A CA 1
ATOM 2039 C C . ILE A 1 243 ? 3.661 -4.802 -8.764 1.00 85.44 243 ILE A C 1
ATOM 2041 O O . ILE A 1 243 ? 4.060 -4.076 -9.668 1.00 85.44 243 ILE A O 1
ATOM 2045 N N . ALA A 1 244 ? 3.617 -6.132 -8.883 1.00 87.00 244 ALA A N 1
ATOM 2046 C CA . ALA A 1 244 ? 4.080 -6.841 -10.076 1.00 87.00 244 ALA A CA 1
ATOM 2047 C C . ALA A 1 244 ? 3.281 -6.452 -11.331 1.00 87.00 244 ALA A C 1
ATOM 2049 O O . ALA A 1 244 ? 3.868 -6.178 -12.375 1.00 87.00 244 ALA A O 1
ATOM 2050 N N . ILE A 1 245 ? 1.951 -6.358 -11.226 1.00 88.00 245 ILE A N 1
ATOM 2051 C CA . ILE A 1 245 ? 1.089 -5.897 -12.325 1.00 88.00 245 ILE A CA 1
ATOM 2052 C C . ILE A 1 245 ? 1.413 -4.443 -12.681 1.00 88.00 245 ILE A C 1
ATOM 2054 O O . ILE A 1 245 ? 1.555 -4.123 -13.858 1.00 88.00 245 ILE A O 1
ATOM 2058 N N . SER A 1 246 ? 1.563 -3.564 -11.687 1.00 85.62 246 SER A N 1
ATOM 2059 C CA . SER A 1 246 ? 1.917 -2.158 -11.917 1.00 85.62 246 SER A CA 1
ATOM 2060 C C . SER A 1 246 ? 3.271 -2.029 -12.617 1.00 85.62 246 SER A C 1
ATOM 2062 O O . SER A 1 246 ? 3.380 -1.325 -13.616 1.00 85.62 246 SER A O 1
ATOM 2064 N N . ALA A 1 247 ? 4.286 -2.749 -12.137 1.00 84.88 247 ALA A N 1
ATOM 2065 C CA . ALA A 1 247 ? 5.616 -2.799 -12.735 1.00 84.88 247 ALA A CA 1
ATOM 2066 C C . ALA A 1 247 ? 5.569 -3.302 -14.183 1.00 84.88 247 ALA A C 1
ATOM 2068 O O . ALA A 1 247 ? 6.191 -2.710 -15.060 1.00 84.88 247 ALA A O 1
ATOM 2069 N N . PHE A 1 248 ? 4.783 -4.347 -14.449 1.00 86.25 248 PHE A N 1
ATOM 2070 C CA . PHE A 1 248 ? 4.585 -4.885 -15.791 1.00 86.25 248 PHE A CA 1
ATOM 2071 C C . PHE A 1 248 ? 3.932 -3.868 -16.734 1.00 86.25 248 PHE A C 1
ATOM 2073 O O . PHE A 1 248 ? 4.385 -3.684 -17.860 1.00 86.25 248 PHE A O 1
ATOM 2080 N N . VAL A 1 249 ? 2.894 -3.166 -16.274 1.00 87.50 249 VAL A N 1
ATOM 2081 C CA . VAL A 1 249 ? 2.229 -2.120 -17.066 1.00 87.50 249 VAL A CA 1
ATOM 2082 C C . VAL A 1 249 ? 3.178 -0.957 -17.354 1.00 87.50 249 VAL A C 1
ATOM 2084 O O . VAL A 1 249 ? 3.221 -0.480 -18.483 1.00 87.50 249 VAL A O 1
ATOM 2087 N N . ILE A 1 250 ? 3.962 -0.524 -16.365 1.00 86.00 250 ILE A N 1
ATOM 2088 C CA . ILE A 1 250 ? 4.955 0.548 -16.529 1.00 86.00 250 ILE A CA 1
ATOM 2089 C C . ILE A 1 250 ? 6.045 0.128 -17.516 1.00 86.00 250 ILE A C 1
ATOM 2091 O O . ILE A 1 250 ? 6.382 0.894 -18.412 1.00 86.00 250 ILE A O 1
ATOM 2095 N N . PHE A 1 251 ? 6.542 -1.104 -17.410 1.00 82.44 251 PHE A N 1
ATOM 2096 C CA . PHE A 1 251 ? 7.511 -1.666 -18.351 1.00 82.44 251 PHE A CA 1
ATOM 2097 C C . PHE A 1 251 ? 6.989 -1.658 -19.794 1.00 82.44 251 PHE A C 1
ATOM 2099 O O . PHE A 1 251 ? 7.724 -1.344 -20.723 1.00 82.44 251 PHE A O 1
ATOM 2106 N N . LEU A 1 252 ? 5.702 -1.953 -19.993 1.00 83.12 252 LEU A N 1
ATOM 2107 C CA . LEU A 1 252 ? 5.079 -1.867 -21.314 1.00 83.12 252 LEU A CA 1
ATOM 2108 C C . LEU A 1 252 ? 4.871 -0.426 -21.808 1.00 83.12 252 LEU A C 1
ATOM 2110 O O . LEU A 1 252 ? 4.672 -0.235 -23.005 1.00 83.12 252 LEU A O 1
ATOM 2114 N N . ALA A 1 253 ? 4.889 0.569 -20.918 1.00 81.94 253 ALA A N 1
ATOM 2115 C CA . ALA A 1 253 ? 4.612 1.970 -21.235 1.00 81.94 253 ALA A CA 1
ATOM 2116 C C . ALA A 1 253 ? 5.872 2.829 -21.466 1.00 81.94 253 ALA A C 1
ATOM 2118 O O . ALA A 1 253 ? 5.806 3.782 -22.243 1.00 81.94 253 ALA A O 1
ATOM 2119 N N . ILE A 1 254 ? 7.007 2.484 -20.843 1.00 75.44 254 ILE A N 1
ATOM 2120 C CA . ILE A 1 254 ? 8.319 3.171 -20.955 1.00 75.44 254 ILE A CA 1
ATOM 2121 C C . ILE A 1 254 ? 9.070 2.770 -22.210 1.00 75.44 254 ILE A C 1
ATOM 2123 O O . ILE A 1 254 ? 9.569 3.675 -22.923 1.00 75.44 254 ILE A O 1
#

Radius of gyration: 24.27 Å; chains: 1; bounding box: 68×48×64 Å